Protein AF-0000000082836438 (afdb_homodimer)

Foldseek 3Di:
DPPPPPDPDLPPPPPVPDPLLVVVVVVVCVVLVQSAWDAQPVQQWIWGDDLCVQWIWIWRNDDVSDTHTDDIGGHHHPQRHWDADNVQQKIKTKDFDKDWDADPVRDDIDMDTDPPRIDIDIDRDDPPDD/DPPPPPDPDLPPPPPVPDPLLVVVVVVVCVVLVQSAWDAQPVQQWIWGDRLCVQWIWIWRNDDVSDTHTDDIGGHHRPQRYWDADNVQQKIKTKDFDKDWAQDPVRDDIDMDTDPPRIDIDIDRDDDPDD

Nearest PDB structures (foldseek):
  3u4y-assembly2_B  TM=7.047E-01  e=3.720E-02  Desulfofarcimen acetoxidans DSM 771
  3sre-assembly1_A  TM=6.839E-01  e=7.048E-02  synthetic co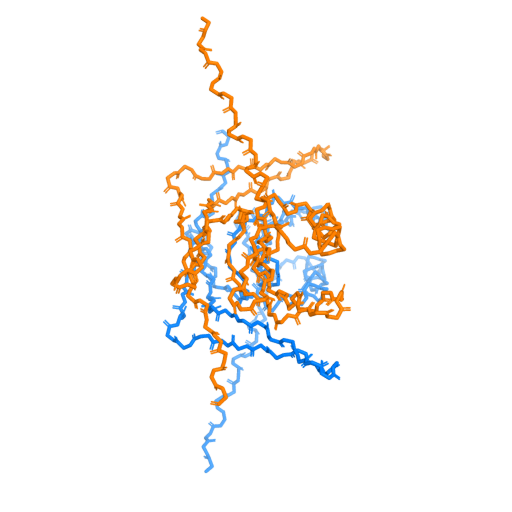nstruct
  4q1u-assembly1_A  TM=6.040E-01  e=7.470E-02  hybrid
  6g82-assembly1_A  TM=5.830E-01  e=7.048E-02  Homo sapiens
  4hho-assembly1_A  TM=5.952E-01  e=8.892E-02  synthetic construct

Solvent-accessible surface area (backbone atoms only — not comparable to full-atom values): 14653 Å² total; per-residue (Å²): 132,77,82,76,76,72,73,80,68,78,77,74,68,79,65,80,52,58,71,62,51,50,51,49,47,48,46,51,26,62,72,62,68,30,83,26,62,44,77,32,77,91,77,32,32,36,36,37,31,32,11,85,60,14,27,35,35,33,22,37,52,46,89,80,76,55,76,38,65,39,33,40,30,55,54,36,37,57,18,34,42,52,52,72,42,69,92,75,29,33,39,38,26,46,30,46,45,39,36,35,37,39,51,88,83,71,52,78,67,45,76,44,71,48,83,94,40,72,45,71,49,75,45,79,58,71,78,82,73,130,133,78,81,76,75,72,74,80,68,78,77,73,68,80,64,80,54,58,72,62,51,48,50,49,48,49,46,52,26,62,72,60,68,31,82,24,65,46,76,33,78,91,77,32,33,35,36,39,30,32,10,85,59,14,28,36,34,33,24,38,52,44,89,79,76,53,77,38,65,40,34,40,29,56,51,37,38,56,18,33,42,54,51,71,40,72,93,76,30,35,38,38,27,48,29,46,46,39,36,36,37,38,51,89,84,71,52,75,67,45,78,44,71,48,82,92,41,72,44,70,50,73,43,79,59,70,77,82,73,128

Sequence (260 aa):
MQPSIPAPAPAAFPLRAAPRLRAALSAACAAAALIAQAYDARRGWLLGPSGTDARLSIHDAGRTGQLRRLASIGTRPWAHNMAYDADRGIAYLPSMDDTEVYPADSGESQRHFTADSFTVTALRLREARPMQPSIPAPAPAAFPLRAAPRLRAALSAACAAAALIAQAYDARRGWLLGPSGTDARLSIHDAGRTGQLRRLASIGTRPWAHNMAYDADRGIAYLPSMDDTEVYPADSGESQRHFTADSFTVTALRLREARP

pLDDT: mean 75.42, std 23.3, range [22.5, 97.46]

Structure (mmCIF, N/CA/C/O backbone):
data_AF-0000000082836438-model_v1
#
loop_
_entity.id
_entity.type
_entity.pdbx_description
1 polymer 'Uncharacterized protein'
#
loop_
_atom_site.group_PDB
_atom_site.id
_atom_site.type_symbol
_atom_site.label_atom_id
_atom_site.label_alt_id
_atom_site.label_comp_id
_atom_site.label_asym_id
_atom_site.label_entity_id
_atom_site.label_seq_id
_atom_site.pdbx_PDB_ins_code
_atom_site.Cartn_x
_atom_site.Cartn_y
_atom_site.Cartn_z
_atom_site.occupancy
_atom_site.B_iso_or_equiv
_atom_site.auth_seq_id
_atom_site.auth_comp_id
_atom_site.auth_asym_id
_atom_site.auth_atom_id
_atom_site.pdbx_PDB_model_num
ATOM 1 N N . MET A 1 1 ? -26.729 -16.891 25.272 1 22.5 1 MET A N 1
ATOM 2 C CA . MET A 1 1 ? -25.509 -17.618 24.932 1 22.5 1 MET A CA 1
ATOM 3 C C . MET A 1 1 ? -25.343 -17.724 23.42 1 22.5 1 MET A C 1
ATOM 5 O O . MET A 1 1 ? -26.087 -18.449 22.758 1 22.5 1 MET A O 1
ATOM 9 N N . GLN A 1 2 ? -25.089 -16.659 22.749 1 30.92 2 GLN A N 1
ATOM 10 C CA . GLN A 1 2 ? -25.094 -16.607 21.291 1 30.92 2 GLN A CA 1
ATOM 11 C C . GLN A 1 2 ? -24.038 -17.538 20.703 1 30.92 2 GLN A C 1
ATOM 13 O O . GLN A 1 2 ? -22.906 -17.586 21.189 1 30.92 2 GLN A O 1
ATOM 18 N N . PRO A 1 3 ? -24.355 -18.569 19.878 1 30.76 3 PRO A N 1
ATOM 19 C CA . PRO A 1 3 ? -23.401 -19.586 19.43 1 30.76 3 PRO A CA 1
ATOM 20 C C . PRO A 1 3 ? -22.208 -18.989 18.686 1 30.76 3 PRO A C 1
ATOM 22 O O . PRO A 1 3 ? -22.354 -17.988 17.98 1 30.76 3 PRO A O 1
ATOM 25 N N . SER A 1 4 ? -21.035 -18.966 19.25 1 30.4 4 SER A N 1
ATOM 26 C CA . SER A 1 4 ? -19.763 -18.526 18.687 1 30.4 4 SER A CA 1
ATOM 27 C C . SER A 1 4 ? -19.496 -19.189 17.34 1 30.4 4 SER A C 1
ATOM 29 O O . SER A 1 4 ? -19.523 -20.416 17.23 1 30.4 4 SER A O 1
ATOM 31 N N . ILE A 1 5 ? -19.992 -18.654 16.244 1 32.6 5 ILE A N 1
ATOM 32 C CA . ILE A 1 5 ? -19.733 -19.253 14.94 1 32.6 5 ILE A CA 1
ATOM 33 C C . ILE A 1 5 ? -18.247 -19.581 14.809 1 32.6 5 ILE A C 1
ATOM 35 O O . ILE A 1 5 ? -17.397 -18.696 14.93 1 32.6 5 ILE A O 1
ATOM 39 N N . PRO A 1 6 ? -17.788 -20.799 14.892 1 28.87 6 PRO A N 1
ATOM 40 C CA . PRO A 1 6 ? -16.374 -21.176 14.829 1 28.87 6 PRO A CA 1
ATOM 41 C C . PRO A 1 6 ? -15.677 -20.644 13.579 1 28.87 6 PRO A C 1
ATOM 43 O O . PRO A 1 6 ? -16.318 -20.458 12.542 1 28.87 6 PRO A O 1
ATOM 46 N N . ALA A 1 7 ? -14.606 -19.893 13.622 1 33.98 7 ALA A N 1
ATOM 47 C CA . ALA A 1 7 ? -13.786 -19.401 12.518 1 33.98 7 ALA A CA 1
ATOM 48 C C . ALA A 1 7 ? -13.48 -20.516 11.522 1 33.98 7 ALA A C 1
ATOM 50 O O . ALA A 1 7 ? -13.145 -21.635 11.918 1 33.98 7 ALA A O 1
ATOM 51 N N . PRO A 1 8 ? -14.071 -20.512 10.323 1 30.2 8 PRO A N 1
ATOM 52 C CA . PRO A 1 8 ? -13.772 -21.667 9.474 1 30.2 8 PRO A CA 1
ATOM 53 C C . PRO A 1 8 ? -12.289 -22.033 9.477 1 30.2 8 PRO A C 1
ATOM 55 O O . PRO A 1 8 ? -11.435 -21.161 9.651 1 30.2 8 PRO A O 1
ATOM 58 N N . ALA A 1 9 ? -11.873 -23.204 9.858 1 30.73 9 ALA A N 1
ATOM 59 C CA . ALA A 1 9 ? -10.563 -23.851 9.851 1 30.73 9 ALA A CA 1
ATOM 60 C C . ALA A 1 9 ? -9.829 -23.587 8.54 1 30.73 9 ALA A C 1
ATOM 62 O O . ALA A 1 9 ? -10.456 -23.444 7.487 1 30.73 9 ALA A O 1
ATOM 63 N N . PRO A 1 10 ? -8.727 -22.923 8.542 1 32.49 10 PRO A N 1
ATOM 64 C CA . PRO A 1 10 ? -7.955 -22.819 7.301 1 32.49 10 PRO A CA 1
ATOM 65 C C . PRO A 1 10 ? -8.005 -24.097 6.467 1 32.49 10 PRO A C 1
ATOM 67 O O . PRO A 1 10 ? -7.919 -25.2 7.013 1 32.49 10 PRO A O 1
ATOM 70 N N . ALA A 1 11 ? -8.897 -24.261 5.578 1 31.97 11 ALA A N 1
ATOM 71 C CA . ALA A 1 11 ? -8.932 -25.484 4.781 1 31.97 11 ALA A CA 1
ATOM 72 C C . ALA A 1 11 ? -7.521 -25.971 4.461 1 31.97 11 ALA A C 1
ATOM 74 O O . ALA A 1 11 ? -6.671 -25.189 4.03 1 31.97 11 ALA A O 1
ATOM 75 N N . ALA A 1 12 ? -6.992 -26.899 5.171 1 33.15 12 ALA A N 1
ATOM 76 C CA . ALA A 1 12 ? -5.857 -27.772 4.883 1 33.15 12 ALA A CA 1
ATOM 77 C C . ALA A 1 12 ? -5.861 -28.213 3.423 1 33.15 12 ALA A C 1
ATOM 79 O O . ALA A 1 12 ? -6.739 -28.968 2.998 1 33.15 12 ALA A O 1
ATOM 80 N N . PHE A 1 13 ? -5.797 -27.329 2.471 1 32.69 13 PHE A N 1
ATOM 81 C CA . PHE A 1 13 ? -5.738 -27.965 1.161 1 32.69 13 PHE A CA 1
ATOM 82 C C . PHE A 1 13 ? -4.742 -29.119 1.164 1 32.69 13 PHE A C 1
ATOM 84 O O . PHE A 1 13 ? -3.673 -29.022 1.769 1 32.69 13 PHE A O 1
ATOM 91 N N . PRO A 1 14 ? -5.168 -30.251 0.998 1 34.57 14 PRO A N 1
ATOM 92 C CA . PRO A 1 14 ? -4.284 -31.384 0.717 1 34.57 14 PRO A CA 1
ATOM 93 C C . PRO A 1 14 ? -3.307 -31.102 -0.423 1 34.57 14 PRO A C 1
ATOM 95 O O . PRO A 1 14 ? -3.718 -31.001 -1.582 1 34.57 14 PRO A O 1
ATOM 98 N N . LEU A 1 15 ? -2.482 -30.016 -0.417 1 36.82 15 LEU A N 1
ATOM 99 C CA . LEU A 1 15 ? -1.424 -29.9 -1.415 1 36.82 15 LEU A CA 1
ATOM 100 C C . LEU A 1 15 ? -0.79 -31.258 -1.696 1 36.82 15 LEU A C 1
ATOM 102 O O . LEU A 1 15 ? -0.122 -31.827 -0.83 1 36.82 15 LEU A O 1
ATOM 106 N N . ARG A 1 16 ? -1.366 -31.989 -2.345 1 39.16 16 ARG A N 1
ATOM 107 C CA . ARG A 1 16 ? -0.717 -33.184 -2.876 1 39.16 16 ARG A CA 1
ATOM 108 C C . ARG A 1 16 ? 0.702 -32.876 -3.341 1 39.16 16 ARG A C 1
ATOM 110 O O . ARG A 1 16 ? 1.261 -33.598 -4.169 1 39.16 16 ARG A O 1
ATOM 117 N N . ALA A 1 17 ? 1.181 -31.569 -3.321 1 40.98 17 ALA A N 1
ATOM 118 C CA . ALA A 1 17 ? 2.593 -31.396 -3.651 1 40.98 17 ALA A CA 1
ATOM 119 C C . ALA A 1 17 ? 3.477 -32.244 -2.74 1 40.98 17 ALA A C 1
ATOM 121 O O . ALA A 1 17 ? 3.053 -32.65 -1.656 1 40.98 17 ALA A O 1
ATOM 122 N N . ALA A 1 18 ? 4.646 -32.6 -3.343 1 49.33 18 ALA A N 1
ATOM 123 C CA . ALA A 1 18 ? 5.684 -33.322 -2.612 1 49.33 18 ALA A CA 1
ATOM 124 C C . ALA A 1 18 ? 5.924 -32.697 -1.24 1 49.33 18 ALA A C 1
ATOM 126 O O . ALA A 1 18 ? 5.702 -31.499 -1.049 1 49.33 18 ALA A O 1
ATOM 127 N N . PRO A 1 19 ? 5.958 -33.533 -0.355 1 51.33 19 PRO A N 1
ATOM 128 C CA . PRO A 1 19 ? 6.209 -33.141 1.034 1 51.33 19 PRO A CA 1
ATOM 129 C C . PRO A 1 19 ? 7.118 -31.919 1.147 1 51.33 19 PRO A C 1
ATOM 131 O O . PRO A 1 19 ? 6.911 -31.07 2.018 1 51.33 19 PRO A O 1
ATOM 134 N N . ARG A 1 20 ? 7.937 -31.782 0.267 1 52.79 20 ARG A N 1
ATOM 135 C CA . ARG A 1 20 ? 8.9 -30.687 0.319 1 52.79 20 ARG A CA 1
ATOM 136 C C . ARG A 1 20 ? 8.237 -29.359 -0.033 1 52.79 20 ARG A C 1
ATOM 138 O O . ARG A 1 20 ? 8.553 -28.325 0.559 1 52.79 20 ARG A O 1
ATOM 145 N N . LEU A 1 21 ? 7.431 -29.367 -0.983 1 52.15 21 LEU A N 1
ATOM 146 C CA . LEU A 1 21 ? 6.738 -28.138 -1.354 1 52.15 21 LEU A CA 1
ATOM 147 C C . LEU A 1 21 ? 5.837 -27.658 -0.221 1 52.15 21 LEU A C 1
ATOM 149 O O . LEU A 1 21 ? 5.779 -26.46 0.066 1 52.15 21 LEU A O 1
ATOM 153 N N . ARG A 1 22 ? 5.225 -28.596 0.372 1 52.62 22 ARG A N 1
ATOM 154 C CA . ARG A 1 22 ? 4.375 -28.244 1.504 1 52.62 22 ARG A CA 1
ATOM 155 C C . ARG A 1 22 ? 5.186 -27.585 2.615 1 52.62 22 ARG A C 1
ATOM 157 O O . ARG A 1 22 ? 4.746 -26.601 3.213 1 52.62 22 ARG A O 1
ATOM 164 N N . ALA A 1 23 ? 6.3 -28.211 2.857 1 52.29 23 ALA A N 1
ATOM 165 C CA . ALA A 1 23 ? 7.15 -27.647 3.902 1 52.29 23 ALA A CA 1
ATOM 166 C C . ALA A 1 23 ? 7.611 -26.24 3.533 1 52.29 23 ALA A C 1
ATOM 168 O O . ALA A 1 23 ? 7.632 -25.345 4.382 1 52.29 23 ALA A O 1
ATOM 169 N N . ALA A 1 24 ? 7.923 -26.123 2.34 1 51.31 24 ALA A N 1
ATOM 170 C CA . ALA A 1 24 ? 8.382 -24.81 1.893 1 51.31 24 ALA A CA 1
ATOM 171 C C . ALA A 1 24 ? 7.254 -23.784 1.954 1 51.31 24 ALA A C 1
ATOM 173 O O . ALA A 1 24 ? 7.466 -22.643 2.371 1 51.31 24 ALA A O 1
ATOM 174 N N . LEU A 1 25 ? 6.174 -24.234 1.599 1 55 25 LEU A N 1
ATOM 175 C CA . LEU A 1 25 ? 5.014 -23.352 1.65 1 55 25 LEU A CA 1
ATOM 176 C C . LEU A 1 25 ? 4.663 -22.997 3.091 1 55 25 LEU A C 1
ATOM 178 O O . LEU A 1 25 ? 4.354 -21.842 3.393 1 55 25 LEU A O 1
ATOM 182 N N . SER A 1 26 ? 4.756 -24.04 3.855 1 52.31 26 SER A N 1
ATOM 183 C CA . SER A 1 26 ? 4.471 -23.801 5.266 1 52.31 26 SER A CA 1
ATOM 184 C C . SER A 1 26 ? 5.433 -22.777 5.858 1 52.31 26 SER A C 1
ATOM 186 O O . SER A 1 26 ? 5.02 -21.889 6.607 1 52.31 26 SER A O 1
ATOM 188 N N . ALA A 1 27 ? 6.626 -22.946 5.435 1 50.46 27 ALA A N 1
ATOM 189 C CA . ALA A 1 27 ? 7.626 -22.025 5.969 1 50.46 27 ALA A CA 1
ATOM 190 C C . ALA A 1 27 ? 7.402 -20.609 5.446 1 50.46 27 ALA A C 1
ATOM 192 O O . ALA A 1 27 ? 7.522 -19.637 6.196 1 50.46 27 ALA A O 1
ATOM 193 N N . ALA A 1 28 ? 7.182 -20.605 4.233 1 50.6 28 ALA A N 1
ATOM 194 C CA . ALA A 1 28 ? 6.932 -19.287 3.655 1 50.6 28 ALA A CA 1
ATOM 195 C C . ALA A 1 28 ? 5.727 -18.619 4.311 1 50.6 28 ALA A C 1
ATOM 197 O O . ALA A 1 28 ? 5.744 -17.415 4.575 1 50.6 28 ALA A O 1
ATOM 198 N N . CYS A 1 29 ? 4.786 -19.462 4.549 1 50.26 29 CYS A N 1
ATOM 199 C CA . CYS A 1 29 ? 3.585 -18.96 5.207 1 50.26 29 CYS A CA 1
ATOM 200 C C . CYS A 1 29 ? 3.895 -18.485 6.621 1 50.26 29 CYS A C 1
ATOM 202 O O . CYS A 1 29 ? 3.404 -17.441 7.052 1 50.26 29 CYS A O 1
ATOM 204 N N . ALA A 1 30 ? 4.588 -19.408 7.241 1 47.34 30 ALA A N 1
ATOM 205 C CA . ALA A 1 30 ? 4.927 -19.063 8.619 1 47.34 30 ALA A CA 1
ATOM 206 C C . ALA A 1 30 ? 5.702 -17.75 8.682 1 47.34 30 ALA A C 1
ATOM 208 O O . ALA A 1 30 ? 5.453 -16.917 9.556 1 47.34 30 ALA A O 1
ATOM 209 N N . ALA A 1 31 ? 6.55 -17.655 7.84 1 45.38 31 ALA A N 1
ATOM 210 C CA . ALA A 1 31 ? 7.416 -16.48 7.899 1 45.38 31 ALA A CA 1
ATOM 211 C C . ALA A 1 31 ? 6.648 -15.214 7.53 1 45.38 31 ALA A C 1
ATOM 213 O O . ALA A 1 31 ? 6.887 -14.147 8.1 1 45.38 31 ALA A O 1
ATOM 214 N N . ALA A 1 32 ? 5.838 -15.405 6.414 1 45.37 32 ALA A N 1
ATOM 215 C CA . ALA A 1 32 ? 5.213 -14.185 5.91 1 45.37 32 ALA A CA 1
ATOM 216 C C . ALA A 1 32 ? 3.905 -13.896 6.642 1 45.37 32 ALA A C 1
ATOM 218 O O . ALA A 1 32 ? 3.222 -12.914 6.341 1 45.37 32 ALA A O 1
ATOM 219 N N . ALA A 1 33 ? 3.696 -14.679 7.814 1 43.94 33 ALA A N 1
ATOM 220 C CA . ALA A 1 33 ? 2.392 -14.481 8.444 1 43.94 33 ALA A CA 1
ATOM 221 C C . ALA A 1 33 ? 1.276 -14.475 7.403 1 43.94 33 ALA A C 1
ATOM 223 O O . ALA A 1 33 ? 0.355 -13.659 7.477 1 43.94 33 ALA A O 1
ATOM 224 N N . LEU A 1 34 ? 1.547 -15.109 6.266 1 51.01 34 LEU A N 1
ATOM 225 C CA . LEU A 1 34 ? 0.601 -15.148 5.156 1 51.01 34 LEU A CA 1
ATOM 226 C C . LEU A 1 34 ? -0.583 -16.052 5.483 1 51.01 34 LEU A C 1
ATOM 228 O O . LEU A 1 34 ? -0.414 -17.258 5.676 1 51.01 34 LEU A O 1
ATOM 232 N N . ILE A 1 35 ? -1.594 -15.621 6.092 1 53.08 35 ILE A N 1
ATOM 233 C CA . ILE A 1 35 ? -2.825 -16.314 6.457 1 53.08 35 ILE A CA 1
ATOM 234 C C . ILE A 1 35 ? -3.538 -16.799 5.196 1 53.08 35 ILE A C 1
ATOM 236 O O . ILE A 1 35 ? -4.295 -17.771 5.239 1 53.08 35 ILE A O 1
ATOM 240 N N . ALA A 1 36 ? -3.212 -16.273 3.959 1 63.32 36 ALA A N 1
ATOM 241 C CA . ALA A 1 36 ? -4.107 -16.539 2.836 1 63.32 36 ALA A CA 1
ATOM 242 C C . ALA A 1 36 ? -3.326 -17.008 1.611 1 63.32 36 ALA A C 1
ATOM 244 O O . ALA A 1 36 ? -3.607 -16.584 0.488 1 63.32 36 ALA A O 1
ATOM 245 N N . GLN A 1 37 ? -2.39 -17.923 1.761 1 78.62 37 GLN A N 1
ATOM 246 C CA . GLN A 1 37 ? -1.657 -18.338 0.57 1 78.62 37 GLN A CA 1
ATOM 247 C C . GLN A 1 37 ? -2.486 -19.295 -0.282 1 78.62 37 GLN A C 1
ATOM 249 O O . GLN A 1 37 ? -3.358 -19.997 0.234 1 78.62 37 GLN A O 1
ATOM 254 N N . ALA A 1 38 ? -2.313 -19.129 -1.678 1 84.76 38 ALA A N 1
ATOM 255 C CA . ALA A 1 38 ? -2.953 -20.033 -2.63 1 84.76 38 ALA A CA 1
ATOM 256 C C . ALA A 1 38 ? -1.92 -20.691 -3.541 1 84.76 38 ALA A C 1
ATOM 258 O O . ALA A 1 38 ? -0.928 -20.064 -3.919 1 84.76 38 ALA A O 1
ATOM 259 N N . TYR A 1 39 ? -2.137 -22.031 -3.823 1 82.76 39 TYR A N 1
ATOM 260 C CA . TYR A 1 39 ? -1.333 -22.723 -4.824 1 82.76 39 TYR A CA 1
ATOM 261 C C . TYR A 1 39 ? -2.143 -22.988 -6.087 1 82.76 39 TYR A C 1
ATOM 263 O O . TYR A 1 39 ? -3.239 -23.549 -6.022 1 82.76 39 TYR A O 1
ATOM 271 N N . ASP A 1 40 ? -1.609 -22.509 -7.159 1 84.34 40 ASP A N 1
ATOM 272 C CA . ASP A 1 40 ? -2.162 -22.789 -8.481 1 84.34 40 ASP A CA 1
ATOM 273 C C . ASP A 1 40 ? -1.395 -23.917 -9.168 1 84.34 40 ASP A C 1
ATOM 275 O O . ASP A 1 40 ? -0.353 -23.681 -9.782 1 84.34 40 ASP A O 1
ATOM 279 N N . ALA A 1 41 ? -1.874 -25.07 -9.178 1 82.44 41 ALA A N 1
ATOM 280 C CA . ALA A 1 41 ? -1.182 -26.251 -9.686 1 82.44 41 ALA A CA 1
ATOM 281 C C . ALA A 1 41 ? -1.028 -26.188 -11.203 1 82.44 41 ALA A C 1
ATOM 283 O O . ALA A 1 41 ? -0.071 -26.731 -11.759 1 82.44 41 ALA A O 1
ATOM 284 N N . ARG A 1 42 ? -1.985 -25.575 -11.897 1 83.1 42 ARG A N 1
ATOM 285 C CA . ARG A 1 42 ? -1.944 -25.488 -13.353 1 83.1 42 ARG A CA 1
ATOM 286 C C . ARG A 1 42 ? -0.753 -24.657 -13.818 1 83.1 42 ARG A C 1
ATOM 288 O O . ARG A 1 42 ? -0.104 -24.995 -14.811 1 83.1 42 ARG A O 1
ATOM 295 N N . ARG A 1 43 ? -0.481 -23.698 -13.032 1 85.47 43 ARG A N 1
ATOM 296 C CA . ARG A 1 43 ? 0.569 -22.773 -13.447 1 85.47 43 ARG A CA 1
ATOM 297 C C . ARG A 1 43 ? 1.842 -22.99 -12.637 1 85.47 43 ARG A C 1
ATOM 299 O O . ARG A 1 43 ? 2.893 -22.434 -12.961 1 85.47 43 ARG A O 1
ATOM 306 N N . GLY A 1 44 ? 1.71 -23.803 -11.538 1 83.2 44 GLY A N 1
ATOM 307 C CA . GLY A 1 44 ? 2.844 -23.989 -10.646 1 83.2 44 GLY A CA 1
ATOM 308 C C . GLY A 1 44 ? 3.165 -22.756 -9.823 1 83.2 44 GLY A C 1
ATOM 309 O O . GLY A 1 44 ? 4.334 -22.461 -9.567 1 83.2 44 GLY A O 1
ATOM 310 N N . TRP A 1 45 ? 2.169 -21.947 -9.563 1 87.4 45 TRP A N 1
ATOM 311 C CA . TRP A 1 45 ? 2.384 -20.701 -8.834 1 87.4 45 TRP A CA 1
ATOM 312 C C . TRP A 1 45 ? 1.971 -20.847 -7.373 1 87.4 45 TRP A C 1
ATOM 314 O O . TRP A 1 45 ? 0.968 -21.495 -7.067 1 87.4 45 TRP A O 1
ATOM 324 N N . LEU A 1 46 ? 2.773 -20.21 -6.524 1 86.9 46 LEU A N 1
ATOM 325 C CA . LEU A 1 46 ? 2.37 -19.894 -5.158 1 86.9 46 LEU A CA 1
ATOM 326 C C . LEU A 1 46 ? 2.07 -18.406 -5.01 1 86.9 46 LEU A C 1
ATOM 328 O O . LEU A 1 46 ? 2.912 -17.564 -5.33 1 86.9 46 LEU A O 1
ATOM 332 N N . LEU A 1 47 ? 0.848 -18.134 -4.603 1 90.61 47 LEU A N 1
ATOM 333 C CA . LEU A 1 47 ? 0.429 -16.749 -4.424 1 90.61 47 LEU A CA 1
ATOM 334 C C . LEU A 1 47 ? 0.326 -16.4 -2.943 1 90.61 47 LEU A C 1
ATOM 336 O O . LEU A 1 47 ? -0.191 -17.189 -2.149 1 90.61 47 LEU A O 1
ATOM 340 N N . GLY A 1 48 ? 0.864 -15.251 -2.559 1 90.74 48 GLY A N 1
ATOM 341 C CA . GLY A 1 48 ? 0.809 -14.78 -1.185 1 90.74 48 GLY A CA 1
ATOM 342 C C . GLY A 1 48 ? 0.504 -13.298 -1.074 1 90.74 48 GLY A C 1
ATOM 343 O O . GLY A 1 48 ? 1.33 -12.459 -1.441 1 90.74 48 GLY A O 1
ATOM 344 N N . PRO A 1 49 ? -0.673 -12.983 -0.552 1 92.05 49 PRO A N 1
ATOM 345 C CA . PRO A 1 49 ? -0.956 -11.568 -0.3 1 92.05 49 PRO A CA 1
ATOM 346 C C . PRO A 1 49 ? -0.26 -11.042 0.954 1 92.05 49 PRO A C 1
ATOM 348 O O . PRO A 1 49 ? -0.123 -11.771 1.939 1 92.05 49 PRO A O 1
ATOM 351 N N . SER A 1 50 ? 0.244 -9.832 0.882 1 90.72 50 SER A N 1
ATOM 352 C CA . SER A 1 50 ? 0.748 -9.084 2.029 1 90.72 50 SER A CA 1
ATOM 353 C C . SER A 1 50 ? 0.003 -7.764 2.198 1 90.72 50 SER A C 1
ATOM 355 O O . SER A 1 50 ? 0.287 -6.79 1.497 1 90.72 50 SER A O 1
ATOM 357 N N . GLY A 1 51 ? -0.898 -7.763 3.185 1 90.78 51 GLY A N 1
ATOM 358 C CA . GLY A 1 51 ? -1.61 -6.532 3.492 1 90.78 51 GLY A CA 1
ATOM 359 C C . GLY A 1 51 ? -0.709 -5.445 4.046 1 90.78 51 GLY A C 1
ATOM 360 O O . GLY A 1 51 ? -0.958 -4.256 3.832 1 90.78 51 GLY A O 1
ATOM 361 N N . THR A 1 52 ? 0.4 -5.854 4.727 1 90.07 52 THR A N 1
ATOM 362 C CA . THR A 1 52 ? 1.318 -4.884 5.313 1 90.07 52 THR A CA 1
ATOM 363 C C . THR A 1 52 ? 2.11 -4.163 4.225 1 90.07 52 THR A C 1
ATOM 365 O O . THR A 1 52 ? 2.404 -2.972 4.349 1 90.07 52 THR A O 1
ATOM 368 N N . ASP A 1 53 ? 2.324 -4.852 3.117 1 89.83 53 ASP A N 1
ATOM 369 C CA . ASP A 1 53 ? 3.104 -4.266 2.031 1 89.83 53 ASP A CA 1
ATOM 370 C C . ASP A 1 53 ? 2.198 -3.803 0.892 1 89.83 53 ASP A C 1
ATOM 372 O O . ASP A 1 53 ? 2.668 -3.209 -0.08 1 89.83 53 ASP A O 1
ATOM 376 N N . ALA A 1 54 ? 0.969 -4.116 1 1 96.26 54 ALA A N 1
ATOM 377 C CA . ALA A 1 54 ? 0.003 -3.807 -0.051 1 96.26 54 ALA A CA 1
ATOM 378 C C . ALA A 1 54 ? 0.406 -4.454 -1.373 1 96.26 54 ALA A C 1
ATOM 380 O O . ALA A 1 54 ? 0.384 -3.804 -2.422 1 96.26 54 ALA A O 1
ATOM 381 N N . ARG A 1 55 ? 0.773 -5.803 -1.295 1 95.92 55 ARG A N 1
ATOM 382 C CA . ARG A 1 55 ? 1.242 -6.512 -2.481 1 95.92 55 ARG A CA 1
ATOM 383 C C . ARG A 1 55 ? 0.694 -7.934 -2.522 1 95.92 55 ARG A C 1
ATOM 385 O O . ARG A 1 55 ? 0.4 -8.522 -1.48 1 95.92 55 ARG A O 1
ATOM 392 N N . LEU A 1 56 ? 0.591 -8.411 -3.692 1 94.82 56 LEU A N 1
ATOM 393 C CA . LEU A 1 56 ? 0.472 -9.841 -3.957 1 94.82 56 LEU A CA 1
ATOM 394 C C . LEU A 1 56 ? 1.743 -10.382 -4.602 1 94.82 56 LEU A C 1
ATOM 396 O O . LEU A 1 56 ? 2.158 -9.907 -5.662 1 94.82 56 LEU A O 1
ATOM 400 N N . SER A 1 57 ? 2.321 -11.322 -3.95 1 93.25 57 SER A N 1
ATOM 401 C CA . SER A 1 57 ? 3.512 -11.947 -4.517 1 93.25 57 SER A CA 1
ATOM 402 C C . SER A 1 57 ? 3.171 -13.264 -5.206 1 93.25 57 SER A C 1
ATOM 404 O O . SER A 1 57 ? 2.337 -14.029 -4.716 1 93.25 57 SER A O 1
ATOM 406 N N . ILE A 1 58 ? 3.805 -13.462 -6.271 1 92.32 58 ILE A N 1
ATOM 407 C CA . ILE A 1 58 ? 3.696 -14.716 -7.009 1 92.32 58 ILE A CA 1
ATOM 408 C C . ILE A 1 58 ? 5.066 -15.384 -7.095 1 92.32 58 ILE A C 1
ATOM 410 O O . ILE A 1 58 ? 6.055 -14.743 -7.459 1 92.32 58 ILE A O 1
ATOM 414 N N . HIS A 1 59 ? 5.099 -16.628 -6.716 1 89.7 59 HIS A N 1
ATOM 415 C CA . HIS A 1 59 ? 6.329 -17.408 -6.792 1 89.7 59 HIS A CA 1
ATOM 416 C C . HIS A 1 59 ? 6.154 -18.627 -7.691 1 89.7 59 HIS A C 1
ATOM 418 O O . HIS A 1 59 ? 5.073 -19.218 -7.739 1 89.7 59 HIS A O 1
ATOM 424 N N . ASP A 1 60 ? 7.162 -18.873 -8.476 1 86.38 60 ASP A N 1
ATOM 425 C CA . ASP A 1 60 ? 7.254 -20.161 -9.155 1 86.38 60 ASP A CA 1
ATOM 426 C C . ASP A 1 60 ? 7.579 -21.28 -8.168 1 86.38 60 ASP A C 1
ATOM 428 O O . ASP A 1 60 ? 8.624 -21.255 -7.515 1 86.38 60 ASP A O 1
ATOM 432 N N . ALA A 1 61 ? 6.658 -22.062 -7.986 1 74.65 61 ALA A N 1
ATOM 433 C CA . ALA A 1 61 ? 6.877 -23.165 -7.053 1 74.65 61 ALA A CA 1
ATOM 434 C C . ALA A 1 61 ? 7.352 -24.416 -7.786 1 74.65 61 ALA A C 1
ATOM 436 O O . ALA A 1 61 ? 7.289 -25.522 -7.244 1 74.65 61 ALA A O 1
ATOM 437 N N . GLY A 1 62 ? 7.893 -24.129 -8.998 1 65.28 62 GLY A N 1
ATOM 438 C CA . GLY A 1 62 ? 8.328 -25.292 -9.755 1 65.28 62 GLY A CA 1
ATOM 439 C C . GLY A 1 62 ? 9.124 -26.281 -8.925 1 65.28 62 GLY A C 1
ATOM 440 O O . GLY A 1 62 ? 9.21 -26.146 -7.703 1 65.28 62 GLY A O 1
ATOM 441 N N . ARG A 1 63 ? 9.564 -27.33 -9.696 1 55.21 63 ARG A N 1
ATOM 442 C CA . ARG A 1 63 ? 9.996 -28.645 -9.234 1 55.21 63 ARG A CA 1
ATOM 443 C C . ARG A 1 63 ? 11.34 -28.56 -8.52 1 55.21 63 ARG A C 1
ATOM 445 O O . ARG A 1 63 ? 11.759 -29.513 -7.857 1 55.21 63 ARG A O 1
ATOM 452 N N . THR A 1 64 ? 11.904 -27.405 -8.713 1 53.43 64 THR A N 1
ATOM 453 C CA . THR A 1 64 ? 13.276 -27.516 -8.229 1 53.43 64 THR A CA 1
ATOM 454 C C . THR A 1 64 ? 13.327 -27.378 -6.71 1 53.43 64 THR A C 1
ATOM 456 O O . THR A 1 64 ? 14.391 -27.519 -6.105 1 53.43 64 THR A O 1
ATOM 459 N N . GLY A 1 65 ? 12.132 -27.345 -6.039 1 56.33 65 GLY A N 1
ATOM 460 C CA . GLY A 1 65 ? 12.147 -27.204 -4.592 1 56.33 65 GLY A CA 1
ATOM 461 C C . GLY A 1 65 ? 12.411 -25.783 -4.133 1 56.33 65 GLY A C 1
ATOM 462 O O . GLY A 1 65 ? 12.351 -25.489 -2.938 1 56.33 65 GLY A O 1
ATOM 463 N N . GLN A 1 66 ? 12.995 -24.947 -5.004 1 66.74 66 GLN A N 1
ATOM 464 C CA . GLN A 1 66 ? 13.259 -23.581 -4.565 1 66.74 66 GLN A CA 1
ATOM 465 C C . GLN A 1 66 ? 12.183 -22.623 -5.068 1 66.74 66 GLN A C 1
ATOM 467 O O . GLN A 1 66 ? 11.761 -22.707 -6.224 1 66.74 66 GLN A O 1
ATOM 472 N N . LEU A 1 67 ? 11.574 -21.912 -4.179 1 76.3 67 LEU A N 1
ATOM 473 C CA . LEU A 1 67 ? 10.618 -20.874 -4.547 1 76.3 67 LEU A CA 1
ATOM 474 C C . LEU A 1 67 ? 11.329 -19.674 -5.164 1 76.3 67 LEU A C 1
ATOM 476 O O . LEU A 1 67 ? 12.321 -19.187 -4.617 1 76.3 67 LEU A O 1
ATOM 480 N N . ARG A 1 68 ? 10.943 -19.44 -6.371 1 83.08 68 ARG A N 1
ATOM 481 C CA . ARG A 1 68 ? 11.465 -18.244 -7.024 1 83.08 68 ARG A CA 1
ATOM 482 C C . ARG A 1 68 ? 10.372 -17.194 -7.198 1 83.08 68 ARG A C 1
ATOM 484 O O . ARG A 1 68 ? 9.296 -17.491 -7.721 1 83.08 68 ARG A O 1
ATOM 491 N N . ARG A 1 69 ? 10.673 -15.969 -6.883 1 88.26 69 ARG A N 1
ATOM 492 C CA . ARG A 1 69 ? 9.698 -14.896 -7.053 1 88.26 69 ARG A CA 1
ATOM 493 C C . ARG A 1 69 ? 9.525 -14.542 -8.526 1 88.26 69 ARG A C 1
ATOM 495 O O . ARG A 1 69 ? 10.509 -14.381 -9.251 1 88.26 69 ARG A O 1
ATOM 502 N N . LEU A 1 70 ? 8.306 -14.533 -8.908 1 91.87 70 LEU A N 1
ATOM 503 C CA . LEU A 1 70 ? 7.995 -14.193 -10.292 1 91.87 70 LEU A CA 1
ATOM 504 C C . LEU A 1 70 ? 7.527 -12.747 -10.405 1 91.87 70 LEU A C 1
ATOM 506 O O . LEU A 1 70 ? 7.922 -12.032 -11.329 1 91.87 70 LEU A O 1
ATOM 510 N N . ALA A 1 71 ? 6.676 -12.387 -9.463 1 94.63 71 ALA A N 1
ATOM 511 C CA . ALA A 1 71 ? 6.062 -11.068 -9.588 1 94.63 71 ALA A CA 1
ATOM 512 C C . ALA A 1 71 ? 5.579 -10.557 -8.234 1 94.63 71 ALA A C 1
ATOM 514 O O . ALA A 1 71 ? 5.358 -11.343 -7.31 1 94.63 71 ALA A O 1
ATOM 515 N N . SER A 1 72 ? 5.528 -9.281 -8.066 1 95.06 72 SER A N 1
ATOM 516 C CA . SER A 1 72 ? 4.878 -8.549 -6.983 1 95.06 72 SER A CA 1
ATOM 517 C C . SER A 1 72 ? 3.918 -7.496 -7.526 1 95.06 72 SER A C 1
ATOM 519 O O . SER A 1 72 ? 4.326 -6.602 -8.271 1 95.06 72 SER A O 1
ATOM 521 N N . ILE A 1 73 ? 2.661 -7.613 -7.155 1 97.1 73 ILE A N 1
ATOM 522 C CA . ILE A 1 73 ? 1.597 -6.807 -7.743 1 97.1 73 ILE A CA 1
ATOM 523 C C . ILE A 1 73 ? 1.002 -5.885 -6.681 1 97.1 73 ILE A C 1
ATOM 525 O O . ILE A 1 73 ? 0.691 -6.325 -5.571 1 97.1 73 ILE A O 1
ATOM 529 N N . GLY A 1 74 ? 0.894 -4.637 -7.053 1 97.42 74 GLY A N 1
ATOM 530 C CA . GLY A 1 74 ? 0.271 -3.708 -6.123 1 97.42 74 GLY A CA 1
ATOM 531 C C . GLY A 1 74 ? -1.176 -4.049 -5.818 1 97.42 74 GLY A C 1
ATOM 532 O O . GLY A 1 74 ? -1.933 -4.424 -6.716 1 97.42 74 GLY A O 1
ATOM 533 N N . THR A 1 75 ? -1.539 -3.935 -4.528 1 97.1 75 THR A N 1
ATOM 534 C CA . THR A 1 75 ? -2.907 -4.123 -4.059 1 97.1 75 THR A CA 1
ATOM 535 C C . THR A 1 75 ? -3.334 -2.968 -3.158 1 97.1 75 THR A C 1
ATOM 537 O O . THR A 1 75 ? -3.39 -1.818 -3.6 1 97.1 75 THR A O 1
ATOM 540 N N . ARG A 1 76 ? -3.811 -3.288 -1.89 1 96.69 76 ARG A N 1
ATOM 541 C CA . ARG A 1 76 ? -4.2 -2.283 -0.905 1 96.69 76 ARG A CA 1
ATOM 542 C C . ARG A 1 76 ? -3.653 -2.629 0.475 1 96.69 76 ARG A C 1
ATOM 544 O O . ARG A 1 76 ? -3.505 -3.805 0.814 1 96.69 76 ARG A O 1
ATOM 551 N N . PRO A 1 77 ? -3.351 -1.57 1.233 1 96.2 77 PRO A N 1
ATOM 552 C CA . PRO A 1 77 ? -3.051 -1.882 2.632 1 96.2 77 PRO A CA 1
ATOM 553 C C . PRO A 1 77 ? -4.131 -2.736 3.291 1 96.2 77 PRO A C 1
ATOM 555 O O . PRO A 1 77 ? -5.322 -2.54 3.034 1 96.2 77 PRO A O 1
ATOM 558 N N . TRP A 1 78 ? -3.662 -3.72 4.004 1 93.22 78 TRP A N 1
ATOM 559 C CA . TRP A 1 78 ? -4.457 -4.605 4.849 1 93.22 78 TRP A CA 1
ATOM 560 C C . TRP A 1 78 ? -5.202 -5.636 4.007 1 93.22 78 TRP A C 1
ATOM 562 O O . TRP A 1 78 ? -6.051 -6.369 4.521 1 93.22 78 TRP A O 1
ATOM 572 N N . ALA A 1 79 ? -4.893 -5.66 2.743 1 94.51 79 ALA A N 1
ATOM 573 C CA . ALA A 1 79 ? -5.372 -6.784 1.943 1 94.51 79 ALA A CA 1
ATOM 574 C C . ALA A 1 79 ? -4.584 -8.053 2.253 1 94.51 79 ALA A C 1
ATOM 576 O O . ALA A 1 79 ? -3.802 -8.524 1.423 1 94.51 79 ALA A O 1
ATOM 577 N N . HIS A 1 80 ? -4.888 -8.71 3.374 1 90.75 80 HIS A N 1
ATOM 578 C CA . HIS A 1 80 ? -4.155 -9.871 3.866 1 90.75 80 HIS A CA 1
ATOM 579 C C . HIS A 1 80 ? -4.707 -11.163 3.274 1 90.75 80 HIS A C 1
ATOM 581 O O . HIS A 1 80 ? -3.988 -12.159 3.166 1 90.75 80 HIS A O 1
ATOM 587 N N . ASN A 1 81 ? -5.926 -11.136 2.98 1 88.18 81 ASN A N 1
ATOM 588 C CA . ASN A 1 81 ? -6.605 -12.36 2.568 1 88.18 81 ASN A CA 1
ATOM 589 C C . ASN A 1 81 ? -6.9 -12.362 1.071 1 88.18 81 ASN A C 1
ATOM 591 O O . ASN A 1 81 ? -6.827 -11.319 0.419 1 88.18 81 ASN A O 1
ATOM 595 N N . MET A 1 82 ? -7.18 -13.555 0.622 1 90.3 82 MET A N 1
ATOM 596 C CA . MET A 1 82 ? -7.407 -13.719 -0.811 1 90.3 82 MET A CA 1
ATOM 597 C C . MET A 1 82 ? -8.262 -14.95 -1.09 1 90.3 82 MET A C 1
ATOM 599 O O . MET A 1 82 ? -8.065 -16 -0.475 1 90.3 82 MET A O 1
ATOM 603 N N . ALA A 1 83 ? -9.265 -14.79 -1.871 1 90.62 83 ALA A N 1
ATOM 604 C CA . ALA A 1 83 ? -9.875 -15.907 -2.589 1 90.62 83 ALA A CA 1
ATOM 605 C C . ALA A 1 83 ? -9.327 -16.01 -4.009 1 90.62 83 ALA A C 1
ATOM 607 O O . ALA A 1 83 ? -9.266 -15.013 -4.732 1 90.62 83 ALA A O 1
ATOM 608 N N . TYR A 1 84 ? -8.864 -17.15 -4.351 1 89.12 84 TYR A N 1
ATOM 609 C CA . TYR A 1 84 ? -8.253 -17.333 -5.663 1 89.12 84 TYR A CA 1
ATOM 610 C C . TYR A 1 84 ? -9.046 -18.33 -6.5 1 89.12 84 TYR A C 1
ATOM 612 O O . TYR A 1 84 ? -9.314 -19.449 -6.055 1 89.12 84 TYR A O 1
ATOM 620 N N . ASP A 1 85 ? -9.47 -17.83 -7.605 1 90.54 85 ASP A N 1
ATOM 621 C CA . ASP A 1 85 ? -10.101 -18.682 -8.609 1 90.54 85 ASP A CA 1
ATOM 622 C C . ASP A 1 85 ? -9.081 -19.17 -9.635 1 90.54 85 ASP A C 1
ATOM 624 O O . ASP A 1 85 ? -8.802 -18.479 -10.617 1 90.54 85 ASP A O 1
ATOM 628 N N . ALA A 1 86 ? -8.549 -20.372 -9.482 1 86.85 86 ALA A N 1
ATOM 629 C CA . ALA A 1 86 ? -7.465 -20.896 -10.308 1 86.85 86 ALA A CA 1
ATOM 630 C C . ALA A 1 86 ? -7.935 -21.142 -11.739 1 86.85 86 ALA A C 1
ATOM 632 O O . ALA A 1 86 ? -7.147 -21.047 -12.683 1 86.85 86 ALA A O 1
ATOM 633 N N . ASP A 1 87 ? -9.22 -21.472 -11.92 1 85.5 87 ASP A N 1
ATOM 634 C CA . ASP A 1 87 ? -9.746 -21.751 -13.253 1 85.5 87 ASP A CA 1
ATOM 635 C C . ASP A 1 87 ? -9.703 -20.503 -14.132 1 85.5 87 ASP A C 1
ATOM 637 O O . ASP A 1 87 ? -9.419 -20.59 -15.329 1 85.5 87 ASP A O 1
ATOM 641 N N . ARG A 1 88 ? -9.986 -19.395 -13.499 1 91.31 88 ARG A N 1
ATOM 642 C CA . ARG A 1 88 ? -10.049 -18.148 -14.255 1 91.31 88 ARG A CA 1
ATOM 643 C C . ARG A 1 88 ? -8.787 -17.318 -14.048 1 91.31 88 ARG A C 1
ATOM 645 O O . ARG A 1 88 ? -8.555 -16.342 -14.765 1 91.31 88 ARG A O 1
ATOM 652 N N . GLY A 1 89 ? -7.898 -17.681 -13.09 1 91.82 89 GLY A N 1
ATOM 653 C CA . GLY A 1 89 ? -6.713 -16.905 -12.763 1 91.82 89 GLY A CA 1
ATOM 654 C C . GLY A 1 89 ? -7.034 -15.554 -12.153 1 91.82 89 GLY A C 1
ATOM 655 O O . GLY A 1 89 ? -6.442 -14.54 -12.529 1 91.82 89 GLY A O 1
ATOM 656 N N . ILE A 1 90 ? -8.114 -15.525 -11.272 1 94.9 90 ILE A N 1
ATOM 657 C CA . ILE A 1 90 ? -8.502 -14.259 -10.658 1 94.9 90 ILE A CA 1
ATOM 658 C C . ILE A 1 90 ? -8.285 -14.33 -9.148 1 94.9 90 ILE A C 1
ATOM 660 O O . ILE A 1 90 ? -8.737 -15.273 -8.494 1 94.9 90 ILE A O 1
ATOM 664 N N . ALA A 1 91 ? -7.514 -13.414 -8.613 1 95.14 91 ALA A N 1
ATOM 665 C CA . ALA A 1 91 ? -7.366 -13.225 -7.172 1 95.14 91 ALA A CA 1
ATOM 666 C C . ALA A 1 91 ? -8.282 -12.114 -6.667 1 95.14 91 ALA A C 1
ATOM 668 O O . ALA A 1 91 ? -8.284 -11.007 -7.211 1 95.14 91 ALA A O 1
ATOM 669 N N . TYR A 1 92 ? -9.1 -12.421 -5.686 1 95.85 92 TYR A N 1
ATOM 670 C CA . TYR A 1 92 ? -9.956 -11.449 -5.014 1 95.85 92 TYR A CA 1
ATOM 671 C C . TYR A 1 92 ? -9.421 -11.119 -3.626 1 95.85 92 TYR A C 1
ATOM 673 O O . TYR A 1 92 ? -9.337 -11.994 -2.761 1 95.85 92 TYR A O 1
ATOM 681 N N . LEU A 1 93 ? -9.072 -9.898 -3.404 1 95.44 93 LEU A N 1
ATOM 682 C CA . LEU A 1 93 ? -8.467 -9.479 -2.145 1 95.44 93 LEU A CA 1
ATOM 683 C C . LEU A 1 93 ? -9.346 -8.456 -1.433 1 95.44 93 LEU A C 1
ATOM 685 O O . LEU A 1 93 ? -9.5 -7.327 -1.906 1 95.44 93 LEU A O 1
ATOM 689 N N . PRO A 1 94 ? -9.925 -8.815 -0.28 1 95.44 94 PRO A N 1
ATOM 690 C CA . PRO A 1 94 ? -10.693 -7.83 0.486 1 95.44 94 PRO A CA 1
ATOM 691 C C . PRO A 1 94 ? -9.805 -6.9 1.308 1 95.44 94 PRO A C 1
ATOM 693 O O . PRO A 1 94 ? -8.748 -7.315 1.79 1 95.44 94 PRO A O 1
ATOM 696 N N . SER A 1 95 ? -10.25 -5.691 1.418 1 96.07 95 SER A N 1
ATOM 697 C CA . SER A 1 95 ? -9.566 -4.708 2.253 1 96.07 95 SER A CA 1
ATOM 698 C C . SER A 1 95 ? -10.529 -3.63 2.739 1 96.07 95 SER A C 1
ATOM 700 O O . SER A 1 95 ? -11.672 -3.56 2.282 1 96.07 95 SER A O 1
ATOM 702 N N . MET A 1 96 ? -10.06 -2.896 3.71 1 96.85 96 MET A N 1
ATOM 703 C CA . MET A 1 96 ? -10.711 -1.693 4.219 1 96.85 96 MET A CA 1
ATOM 704 C C . MET A 1 96 ? -9.713 -0.548 4.353 1 96.85 96 MET A C 1
ATOM 706 O O . MET A 1 96 ? -8.514 -0.781 4.523 1 96.85 96 MET A O 1
ATOM 710 N N . ASP A 1 97 ? -10.301 0.658 4.205 1 97.07 97 ASP A N 1
ATOM 711 C CA . ASP A 1 97 ? -9.443 1.801 4.501 1 97.07 97 ASP A CA 1
ATOM 712 C C . ASP A 1 97 ? -9.042 1.819 5.975 1 97.07 97 ASP A C 1
ATOM 714 O O . ASP A 1 97 ? -9.86 1.528 6.85 1 97.07 97 ASP A O 1
ATOM 718 N N . ASP A 1 98 ? -7.758 2.153 6.166 1 96.76 98 ASP A N 1
ATOM 719 C CA . ASP A 1 98 ? -7.288 2.121 7.547 1 96.76 98 ASP A CA 1
ATOM 720 C C . ASP A 1 98 ? -6.49 3.378 7.885 1 96.76 98 ASP A C 1
ATOM 722 O O . ASP A 1 98 ? -5.901 4.003 7 1 96.76 98 ASP A O 1
ATOM 726 N N . THR A 1 99 ? -6.47 3.746 9.141 1 96.77 99 THR A N 1
ATOM 727 C CA . THR A 1 99 ? -5.633 4.787 9.727 1 96.77 99 THR A CA 1
ATOM 728 C C . THR A 1 99 ? -4.997 4.302 11.026 1 96.77 99 THR A C 1
ATOM 730 O O . THR A 1 99 ? -5.683 3.757 11.894 1 96.77 99 THR A O 1
ATOM 733 N N . GLU A 1 100 ? -3.731 4.403 11.065 1 96.36 100 GLU A N 1
ATOM 734 C CA . GLU A 1 100 ? -3.03 4.198 12.33 1 96.36 100 GLU A CA 1
ATOM 735 C C . GLU A 1 100 ? -2.757 5.525 13.031 1 96.36 100 GLU A C 1
ATOM 737 O O . GLU A 1 100 ? -2.193 6.445 12.434 1 96.36 100 GLU A O 1
ATOM 742 N N . VAL A 1 101 ? -3.151 5.613 14.258 1 95.59 101 VAL A N 1
ATOM 743 C CA . VAL A 1 101 ? -2.963 6.834 15.035 1 95.59 101 VAL A CA 1
ATOM 744 C C . VAL A 1 101 ? -1.924 6.595 16.129 1 95.59 101 VAL A C 1
ATOM 746 O O . VAL A 1 101 ? -1.922 5.544 16.773 1 95.59 101 VAL A O 1
ATOM 749 N N . TYR A 1 102 ? -1.077 7.586 16.264 1 93.21 102 TYR A N 1
ATOM 750 C CA . TYR A 1 102 ? 0.008 7.492 17.234 1 93.21 102 TYR A CA 1
ATOM 751 C C . TYR A 1 102 ? -0.221 8.445 18.402 1 93.21 102 TYR A C 1
ATOM 753 O O . TYR A 1 102 ? -0.309 9.66 18.211 1 93.21 102 TYR A O 1
ATOM 761 N N . PRO A 1 103 ? -0.277 7.896 19.576 1 90.59 103 PRO A N 1
ATOM 762 C CA . PRO A 1 103 ? -0.517 8.756 20.738 1 90.59 103 PRO A CA 1
ATOM 763 C C . PRO A 1 103 ? 0.701 9.598 21.11 1 90.59 103 PRO A C 1
ATOM 765 O O . PRO A 1 103 ? 1.831 9.245 20.762 1 90.59 103 PRO A O 1
ATOM 768 N N . ALA A 1 104 ? 0.436 10.648 21.803 1 82.59 104 ALA A N 1
ATOM 769 C CA . ALA A 1 104 ? 1.496 11.553 22.24 1 82.59 104 ALA A CA 1
ATOM 770 C C . ALA A 1 104 ? 2.35 10.912 23.33 1 82.59 104 ALA A C 1
ATOM 772 O O . ALA A 1 104 ? 3.547 11.193 23.435 1 82.59 104 ALA A O 1
ATOM 773 N N . ASP A 1 105 ? 1.831 10.108 24.224 1 82.6 105 ASP A N 1
ATOM 774 C CA . ASP A 1 105 ? 2.495 9.569 25.407 1 82.6 105 ASP A CA 1
ATOM 775 C C . ASP A 1 105 ? 3.255 8.287 25.074 1 82.6 105 ASP A C 1
ATOM 777 O O . ASP A 1 105 ? 3.684 7.563 25.975 1 82.6 105 ASP A O 1
ATOM 781 N N . SER A 1 106 ? 3.672 8.136 24.029 1 75.86 106 SER A N 1
ATOM 782 C CA . SER A 1 106 ? 4.477 7.006 23.578 1 75.86 106 SER A CA 1
ATOM 783 C C . SER A 1 106 ? 3.705 5.696 23.694 1 75.86 106 SER A C 1
ATOM 785 O O . SER A 1 106 ? 4.301 4.617 23.711 1 75.86 106 SER A O 1
ATOM 787 N N . GLY A 1 107 ? 2.467 5.773 23.989 1 85.52 107 GLY A N 1
ATOM 788 C CA . GLY A 1 107 ? 1.68 4.55 23.991 1 85.52 107 GLY A CA 1
ATOM 789 C C . GLY A 1 107 ? 1.688 3.833 22.654 1 85.52 107 GLY A C 1
ATOM 790 O O . GLY A 1 107 ? 2.331 4.286 21.705 1 85.52 107 GLY A O 1
ATOM 791 N N . GLU A 1 108 ? 1.081 2.688 22.626 1 92.41 108 GLU A N 1
ATOM 792 C CA . GLU A 1 108 ? 0.994 1.893 21.405 1 92.41 108 GLU A CA 1
ATOM 793 C C . GLU A 1 108 ? 0.084 2.559 20.377 1 92.41 108 GLU A C 1
ATOM 795 O O . GLU A 1 108 ? -0.949 3.13 20.732 1 92.41 108 GLU A O 1
ATOM 800 N N . SER A 1 109 ? 0.463 2.508 19.126 1 93.98 109 SER A N 1
ATOM 801 C CA . SER A 1 109 ? -0.388 3.013 18.053 1 93.98 109 SER A CA 1
ATOM 802 C C . SER A 1 109 ? -1.679 2.207 17.947 1 93.98 109 SER A C 1
ATOM 804 O O . SER A 1 109 ? -1.717 1.034 18.322 1 93.98 109 SER A O 1
ATOM 806 N N . GLN A 1 110 ? -2.765 2.944 17.559 1 95.59 110 GLN A N 1
ATOM 807 C CA . GLN A 1 110 ? -4.065 2.315 17.348 1 95.59 110 GLN A CA 1
ATOM 808 C C . GLN A 1 110 ? -4.471 2.369 15.878 1 95.59 110 GLN A C 1
ATOM 810 O O . GLN A 1 110 ? -4.403 3.426 15.248 1 95.59 110 GLN A O 1
ATOM 815 N N . ARG A 1 111 ? -4.964 1.304 15.403 1 95.74 111 ARG A N 1
ATOM 816 C CA . ARG A 1 111 ? -5.45 1.246 14.028 1 95.74 111 ARG A CA 1
ATOM 817 C C . ARG A 1 111 ? -6.973 1.311 13.984 1 95.74 111 ARG A C 1
ATOM 819 O O . ARG A 1 111 ? -7.653 0.595 14.723 1 95.74 111 ARG A O 1
ATOM 826 N N . HIS A 1 112 ? -7.432 2.151 13.137 1 96.32 112 HIS A N 1
ATOM 827 C CA . HIS A 1 112 ? -8.864 2.305 12.907 1 96.32 112 HIS A CA 1
ATOM 828 C C . HIS A 1 112 ? -9.229 1.974 11.463 1 96.32 112 HIS A C 1
ATOM 830 O O . HIS A 1 112 ? -8.545 2.405 10.531 1 96.32 112 HIS A O 1
ATOM 836 N N . PHE A 1 113 ? -10.298 1.208 11.332 1 96.37 113 PHE A N 1
ATOM 837 C CA . PHE A 1 113 ? -10.833 0.932 10.003 1 96.37 113 PHE A CA 1
ATOM 838 C C . PHE A 1 113 ? -12.056 1.796 9.722 1 96.37 113 PHE A C 1
ATOM 840 O O . PHE A 1 113 ? -12.885 2.017 10.608 1 96.37 113 PHE A O 1
ATOM 847 N N . THR A 1 114 ? -12.129 2.336 8.51 1 95.94 114 THR A N 1
ATOM 848 C CA . THR A 1 114 ? -13.227 3.215 8.123 1 95.94 114 THR A CA 1
ATOM 849 C C . THR A 1 114 ? -14.477 2.405 7.792 1 95.94 114 THR A C 1
ATOM 851 O O . THR A 1 114 ? -14.442 1.523 6.932 1 95.94 114 THR A O 1
ATOM 854 N N . ALA A 1 115 ? -15.525 2.756 8.436 1 95.53 115 ALA A N 1
ATOM 855 C CA . ALA A 1 115 ? -16.798 2.096 8.159 1 95.53 115 ALA A CA 1
ATOM 856 C C . ALA A 1 115 ? -17.206 2.281 6.701 1 95.53 115 ALA A C 1
ATOM 858 O O . ALA A 1 115 ? -16.938 3.325 6.102 1 95.53 115 ALA A O 1
ATOM 859 N N . ASP A 1 116 ? -17.788 1.27 6.062 1 95.2 116 ASP A N 1
ATOM 860 C CA . ASP A 1 116 ? -18.384 1.268 4.729 1 95.2 116 ASP A CA 1
ATOM 861 C C . ASP A 1 116 ? -17.315 1.421 3.65 1 95.2 116 ASP A C 1
ATOM 863 O O . ASP A 1 116 ? -17.601 1.892 2.547 1 95.2 116 ASP A O 1
ATOM 867 N N . SER A 1 117 ? -16.08 1.124 4.011 1 96.16 117 SER A N 1
ATOM 868 C CA . SER A 1 117 ? -15.004 1.266 3.036 1 96.16 117 SER A CA 1
ATOM 869 C C . SER A 1 117 ? -14.567 -0.091 2.494 1 96.16 117 SER A C 1
ATOM 871 O O . SER A 1 117 ? -13.592 -0.181 1.745 1 96.16 117 SER A O 1
ATOM 873 N N . PHE A 1 118 ? -15.291 -1.096 2.899 1 95.24 118 PHE A N 1
ATOM 874 C CA . PHE A 1 118 ? -14.941 -2.435 2.44 1 95.24 118 PHE A CA 1
ATOM 875 C C . PHE A 1 118 ? -14.901 -2.493 0.918 1 95.24 118 PHE A C 1
ATOM 877 O O . PHE A 1 118 ? -15.813 -2.002 0.249 1 95.24 118 PHE A O 1
ATOM 884 N N . THR A 1 119 ? -13.77 -3.009 0.33 1 96.33 119 THR A N 1
ATOM 885 C CA . THR A 1 119 ? -13.597 -3.17 -1.109 1 96.33 119 THR A CA 1
ATOM 886 C C . THR A 1 119 ? -12.94 -4.509 -1.429 1 96.33 119 THR A C 1
ATOM 888 O O . THR A 1 119 ? -12.257 -5.09 -0.582 1 96.33 119 THR A O 1
ATOM 891 N N . VAL A 1 120 ? -13.175 -4.989 -2.653 1 96.45 120 VAL A N 1
ATOM 892 C CA . VAL A 1 120 ? -12.49 -6.171 -3.167 1 96.45 120 VAL A CA 1
ATOM 893 C C . VAL A 1 120 ? -11.683 -5.801 -4.409 1 96.45 120 VAL A C 1
ATOM 895 O O . VAL A 1 120 ? -12.24 -5.313 -5.396 1 96.45 120 VAL A O 1
ATOM 898 N N . THR A 1 121 ? -10.39 -5.927 -4.306 1 96.72 121 THR A N 1
ATOM 899 C CA . THR A 1 121 ? -9.526 -5.812 -5.475 1 96.72 121 THR A CA 1
ATOM 900 C C . THR A 1 121 ? -9.484 -7.127 -6.249 1 96.72 121 THR A C 1
ATOM 902 O O . THR A 1 121 ? -9.189 -8.179 -5.679 1 96.72 121 THR A O 1
ATOM 905 N N . ALA A 1 122 ? -9.806 -7.059 -7.5 1 97.11 122 ALA A N 1
ATOM 906 C CA . ALA A 1 122 ? -9.713 -8.234 -8.364 1 97.11 122 ALA A CA 1
ATOM 907 C C . ALA A 1 122 ? -8.528 -8.12 -9.319 1 97.11 122 ALA A C 1
ATOM 909 O O . ALA A 1 122 ? -8.411 -7.141 -10.059 1 97.11 122 ALA A O 1
ATOM 910 N N . LEU A 1 123 ? -7.62 -9.076 -9.225 1 97.11 123 LEU A N 1
ATOM 911 C CA . LEU A 1 123 ? -6.465 -9.149 -10.113 1 97.11 123 LEU A CA 1
ATOM 912 C C . LEU A 1 123 ? -6.591 -10.328 -11.073 1 97.11 123 LEU A C 1
ATOM 914 O O . LEU A 1 123 ? -6.699 -11.477 -10.64 1 97.11 123 LEU A O 1
ATOM 918 N N . ARG A 1 124 ? -6.689 -10.081 -12.367 1 95.33 124 ARG A N 1
ATOM 919 C CA . ARG A 1 124 ? -6.635 -11.137 -13.373 1 95.33 124 ARG A CA 1
ATOM 920 C C . ARG A 1 124 ? -5.194 -11.46 -13.752 1 95.33 124 ARG A C 1
ATOM 922 O O . ARG A 1 124 ? -4.498 -10.627 -14.336 1 95.33 124 ARG A O 1
ATOM 929 N N . LEU A 1 125 ? -4.752 -12.562 -13.351 1 93.02 125 LEU A N 1
ATOM 930 C CA . LEU A 1 125 ? -3.371 -12.994 -13.534 1 93.02 125 LEU A CA 1
ATOM 931 C C . LEU A 1 125 ? -3.23 -13.849 -14.789 1 93.02 125 LEU A C 1
ATOM 933 O O . LEU A 1 125 ? -4.016 -14.774 -15.007 1 93.02 125 LEU A O 1
ATOM 937 N N . ARG A 1 126 ? -2.445 -13.383 -15.698 1 81.39 126 ARG A N 1
ATOM 938 C CA . ARG A 1 126 ? -2.215 -14.148 -16.919 1 81.39 126 ARG A CA 1
ATOM 939 C C . ARG A 1 126 ? -0.724 -14.357 -17.162 1 81.39 126 ARG A C 1
ATOM 941 O O . ARG A 1 126 ? 0.098 -13.534 -16.754 1 81.39 126 ARG A O 1
ATOM 948 N N . GLU A 1 127 ? -0.44 -15.556 -17.595 1 72.38 127 GLU A N 1
ATOM 949 C CA . GLU A 1 127 ? 0.935 -15.795 -18.021 1 72.38 127 GLU A CA 1
ATOM 950 C C . GLU A 1 127 ? 1.279 -14.975 -19.261 1 72.38 127 GLU A C 1
ATOM 952 O O . GLU A 1 127 ? 0.41 -14.701 -20.091 1 72.38 127 GLU A O 1
ATOM 957 N N . ALA A 1 128 ? 2.528 -14.279 -19.048 1 57.82 128 ALA A N 1
ATOM 958 C CA . ALA A 1 128 ? 2.981 -13.598 -20.258 1 57.82 128 ALA A CA 1
ATOM 959 C C . ALA A 1 128 ? 3.059 -14.565 -21.435 1 57.82 128 ALA A C 1
ATOM 961 O O . ALA A 1 128 ? 3.44 -15.726 -21.269 1 57.82 128 ALA A O 1
ATOM 962 N N . ARG A 1 129 ? 2.09 -14.607 -22.266 1 47.69 129 ARG A N 1
ATOM 963 C CA . ARG A 1 129 ? 2.158 -15.454 -23.453 1 47.69 129 ARG A CA 1
ATOM 964 C C . ARG A 1 129 ? 3.42 -15.165 -24.259 1 47.69 129 ARG A C 1
ATOM 966 O O . ARG A 1 129 ? 3.724 -14.007 -24.552 1 47.69 129 ARG A O 1
ATOM 973 N N . PRO A 1 130 ? 4.377 -16.177 -24.29 1 41.67 130 PRO A N 1
ATOM 974 C CA . PRO A 1 130 ? 5.49 -15.975 -25.221 1 41.67 130 PRO A CA 1
ATOM 975 C C . PRO A 1 130 ? 5.033 -15.454 -26.582 1 41.67 130 PRO A C 1
ATOM 977 O O . PRO A 1 130 ? 3.889 -15.682 -26.982 1 41.67 130 PRO A O 1
ATOM 980 N N . MET B 1 1 ? 13.306 18.141 -33.238 1 22.54 1 MET B N 1
ATOM 981 C CA . MET B 1 1 ? 13.86 18.477 -31.93 1 22.54 1 MET B CA 1
ATOM 982 C C . MET B 1 1 ? 12.756 18.88 -30.958 1 22.54 1 MET B C 1
ATOM 984 O O . MET B 1 1 ? 12.164 19.951 -31.094 1 22.54 1 MET B O 1
ATOM 988 N N . GLN B 1 2 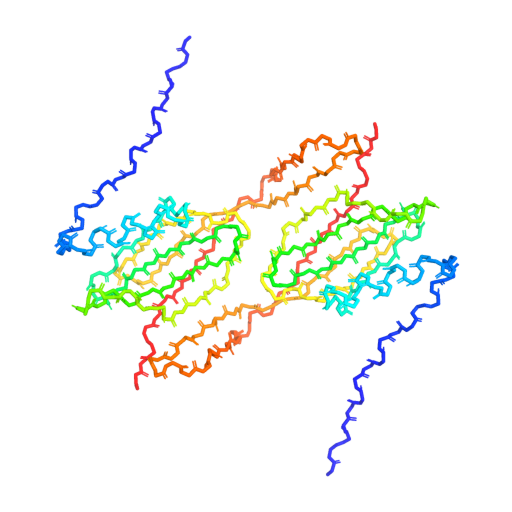? 11.933 17.987 -30.539 1 31.05 2 GLN B N 1
ATOM 989 C CA . GLN B 1 2 ? 10.743 18.298 -29.755 1 31.05 2 GLN B CA 1
ATOM 990 C C . GLN B 1 2 ? 11.115 18.929 -28.416 1 31.05 2 GLN B C 1
ATOM 992 O O . GLN B 1 2 ? 12.063 18.491 -27.76 1 31.05 2 GLN B O 1
ATOM 997 N N . PRO B 1 3 ? 10.688 20.164 -28.058 1 31.99 3 PRO B N 1
ATOM 998 C CA . PRO B 1 3 ? 11.123 20.891 -26.863 1 31.99 3 PRO B CA 1
ATOM 999 C C . PRO B 1 3 ? 10.844 20.125 -25.572 1 31.99 3 PRO B C 1
ATOM 1001 O O . PRO B 1 3 ? 9.839 19.416 -25.475 1 31.99 3 PRO B O 1
ATOM 1004 N N . SER B 1 4 ? 11.831 19.597 -24.9 1 30.67 4 SER B N 1
ATOM 1005 C CA . SER B 1 4 ? 11.791 18.918 -23.61 1 30.67 4 SER B CA 1
ATOM 1006 C C . SER B 1 4 ? 11.071 19.761 -22.563 1 30.67 4 SER B C 1
ATOM 1008 O O . SER B 1 4 ? 11.435 20.916 -22.331 1 30.67 4 SER B O 1
ATOM 1010 N N . ILE B 1 5 ? 9.794 19.693 -22.456 1 32.14 5 ILE B N 1
ATOM 1011 C CA . ILE B 1 5 ? 9.099 20.461 -21.429 1 32.14 5 ILE B CA 1
ATOM 1012 C C . ILE B 1 5 ? 9.785 20.257 -20.08 1 32.14 5 ILE B C 1
ATOM 1014 O O . ILE B 1 5 ? 9.94 19.123 -19.62 1 32.14 5 ILE B O 1
ATOM 1018 N N . PRO B 1 6 ? 10.527 21.159 -19.551 1 29.61 6 PRO B N 1
ATOM 1019 C CA . PRO B 1 6 ? 11.265 20.989 -18.297 1 29.61 6 PRO B CA 1
ATOM 1020 C C . PRO B 1 6 ? 10.374 20.529 -17.146 1 29.61 6 PRO B C 1
ATOM 1022 O O . PRO B 1 6 ? 9.175 20.82 -17.133 1 29.61 6 PRO B O 1
ATOM 1025 N N . ALA B 1 7 ? 10.618 19.49 -16.455 1 35.6 7 ALA B N 1
ATOM 1026 C CA . ALA B 1 7 ? 9.898 19.007 -15.28 1 35.6 7 ALA B CA 1
ATOM 1027 C C . ALA B 1 7 ? 9.629 20.143 -14.297 1 35.6 7 ALA B C 1
ATOM 1029 O O . ALA B 1 7 ? 10.506 20.97 -14.037 1 35.6 7 ALA B O 1
ATOM 1030 N N . PRO B 1 8 ? 8.395 20.584 -14.066 1 28.72 8 PRO B N 1
ATOM 1031 C CA . PRO B 1 8 ? 8.216 21.726 -13.167 1 28.72 8 PRO B CA 1
ATOM 1032 C C . PRO B 1 8 ? 9.033 21.601 -11.883 1 28.72 8 PRO B C 1
ATOM 1034 O O . PRO B 1 8 ? 9.291 20.488 -11.418 1 28.72 8 PRO B O 1
ATOM 1037 N N . ALA B 1 9 ? 9.937 22.468 -11.533 1 30.74 9 ALA B N 1
ATOM 1038 C CA . ALA B 1 9 ? 10.762 22.625 -10.338 1 30.74 9 ALA B CA 1
ATOM 1039 C C . ALA B 1 9 ? 9.945 22.379 -9.072 1 30.74 9 ALA B C 1
ATOM 1041 O O . ALA B 1 9 ? 8.744 22.66 -9.037 1 30.74 9 ALA B O 1
ATOM 1042 N N . PRO B 1 10 ? 10.242 21.395 -8.311 1 33.05 10 PRO B N 1
ATOM 1043 C CA . PRO B 1 10 ? 9.559 21.275 -7.02 1 33.05 10 PRO B CA 1
ATOM 1044 C C . PRO B 1 10 ? 9.305 22.629 -6.36 1 33.05 10 PRO B C 1
ATOM 1046 O O . PRO B 1 10 ? 10.174 23.504 -6.385 1 33.05 10 PRO B O 1
ATOM 1049 N N . ALA B 1 11 ? 8.235 23.246 -6.555 1 31.99 11 ALA B N 1
ATOM 1050 C CA . ALA B 1 11 ? 7.986 24.531 -5.907 1 31.99 11 ALA B CA 1
ATOM 1051 C C . ALA B 1 11 ? 8.542 24.546 -4.486 1 31.99 11 ALA B C 1
ATOM 1053 O O . ALA B 1 11 ? 8.293 23.624 -3.706 1 31.99 11 ALA B O 1
ATOM 1054 N N . ALA B 1 12 ? 9.706 25.091 -4.293 1 33.4 12 ALA B N 1
ATOM 1055 C CA . ALA B 1 12 ? 10.314 25.538 -3.042 1 33.4 12 ALA B CA 1
ATOM 1056 C C . ALA B 1 12 ? 9.291 26.244 -2.157 1 33.4 12 ALA B C 1
ATOM 1058 O O . ALA B 1 12 ? 8.806 27.325 -2.498 1 33.4 12 ALA B O 1
ATOM 1059 N N . PHE B 1 13 ? 8.226 25.601 -1.747 1 32.99 13 PHE B N 1
ATOM 1060 C CA . PHE B 1 13 ? 7.416 26.42 -0.854 1 32.99 13 PHE B CA 1
ATOM 1061 C C . PHE B 1 13 ? 8.293 27.147 0.158 1 32.99 13 PHE B C 1
ATOM 1063 O O . PHE B 1 13 ? 9.253 26.575 0.68 1 32.99 13 PHE B O 1
ATOM 1070 N N . PRO B 1 14 ? 8.366 28.371 0.065 1 34.32 14 PRO B N 1
ATOM 1071 C CA . PRO B 1 14 ? 8.97 29.176 1.13 1 34.32 14 PRO B CA 1
ATOM 1072 C C . PRO B 1 14 ? 8.436 28.818 2.515 1 34.32 14 PRO B C 1
ATOM 1074 O O . PRO B 1 14 ? 7.269 29.08 2.817 1 34.32 14 PRO B O 1
ATOM 1077 N N . LEU B 1 15 ? 8.487 27.542 2.981 1 37 15 LEU B N 1
ATOM 1078 C CA . LEU B 1 15 ? 8.163 27.292 4.381 1 37 15 LEU B CA 1
ATOM 1079 C C . LEU B 1 15 ? 8.709 28.402 5.272 1 37 15 LEU B C 1
ATOM 1081 O O . LEU B 1 15 ? 9.925 28.552 5.41 1 37 15 LEU B O 1
ATOM 1085 N N . ARG B 1 16 ? 8.165 29.401 5.288 1 39.6 16 ARG B N 1
ATOM 1086 C CA . ARG B 1 16 ? 8.465 30.402 6.307 1 39.6 16 ARG B CA 1
ATOM 1087 C C . ARG B 1 16 ? 8.688 29.749 7.667 1 39.6 16 ARG B C 1
ATOM 1089 O O . ARG B 1 16 ? 8.574 30.407 8.704 1 39.6 16 ARG B O 1
ATOM 1096 N N . ALA B 1 17 ? 8.494 28.396 7.826 1 42.6 17 ALA B N 1
ATOM 1097 C CA . ALA B 1 17 ? 8.845 27.848 9.133 1 42.6 17 ALA B CA 1
ATOM 1098 C C . ALA B 1 17 ? 10.292 28.171 9.493 1 42.6 17 ALA B C 1
ATOM 1100 O O . ALA B 1 17 ? 11.105 28.469 8.614 1 42.6 17 ALA B O 1
ATOM 1101 N N . ALA B 1 18 ? 10.5 28.243 10.856 1 50.55 18 ALA B N 1
ATOM 1102 C CA . ALA B 1 18 ? 11.831 28.447 11.423 1 50.55 18 ALA B CA 1
ATOM 1103 C C . ALA B 1 18 ? 12.854 27.524 10.767 1 50.55 18 ALA B C 1
ATOM 1105 O O . ALA B 1 18 ? 12.505 26.442 10.289 1 50.55 18 ALA B O 1
ATOM 1106 N N . PRO B 1 19 ? 13.907 28.102 10.479 1 51.39 19 PRO B N 1
ATOM 1107 C CA . PRO B 1 19 ? 15.022 27.392 9.847 1 51.39 19 PRO B CA 1
ATOM 1108 C C . PRO B 1 19 ? 15.132 25.939 10.306 1 51.39 19 PRO B C 1
ATOM 1110 O O . PRO B 1 19 ? 15.444 25.057 9.503 1 51.39 19 PRO B O 1
ATOM 1113 N N . ARG B 1 20 ? 14.799 25.716 11.443 1 52.61 20 ARG B N 1
ATOM 1114 C CA . ARG B 1 20 ? 14.925 24.373 12 1 52.61 20 ARG B CA 1
ATOM 1115 C C . ARG B 1 20 ? 13.864 23.44 11.426 1 52.61 20 ARG B C 1
ATOM 1117 O O . ARG B 1 20 ? 14.137 22.266 11.169 1 52.61 20 ARG B O 1
ATOM 1124 N N . LEU B 1 21 ? 12.709 23.924 11.311 1 52.03 21 LEU B N 1
ATOM 1125 C CA . LEU B 1 21 ? 11.653 23.097 10.738 1 52.03 21 LEU B CA 1
ATOM 1126 C C . LEU B 1 21 ? 11.975 22.729 9.294 1 52.03 21 LEU B C 1
ATOM 1128 O O . LEU B 1 21 ? 11.763 21.588 8.877 1 52.03 21 LEU B O 1
ATOM 1132 N N . ARG B 1 22 ? 12.479 23.685 8.647 1 52.89 22 ARG B N 1
ATOM 1133 C CA . ARG B 1 22 ? 12.865 23.417 7.265 1 52.89 22 ARG B CA 1
ATOM 1134 C C . ARG B 1 22 ? 13.917 22.315 7.194 1 52.89 22 ARG B C 1
ATOM 1136 O O . ARG B 1 22 ? 13.849 21.44 6.329 1 52.89 22 ARG B O 1
ATOM 1143 N N . ALA B 1 23 ? 14.858 22.476 8.08 1 52.39 23 ALA B N 1
ATOM 1144 C CA . ALA B 1 23 ? 15.913 21.466 8.091 1 52.39 23 ALA B CA 1
ATOM 1145 C C . ALA B 1 23 ? 15.348 20.087 8.42 1 52.39 23 ALA B C 1
ATOM 1147 O O . ALA B 1 23 ? 15.735 19.089 7.807 1 52.39 23 ALA B O 1
ATOM 1148 N N . ALA B 1 24 ? 14.498 20.117 9.329 1 51.35 24 ALA B N 1
ATOM 1149 C CA . ALA B 1 24 ? 13.9 18.842 9.715 1 51.35 24 ALA B CA 1
ATOM 1150 C C . ALA B 1 24 ? 13.062 18.262 8.578 1 51.35 24 ALA B C 1
ATOM 1152 O O . ALA B 1 24 ? 13.106 17.058 8.318 1 51.35 24 ALA B O 1
ATOM 1153 N N . LEU B 1 25 ? 12.417 19.115 7.988 1 55.31 25 LEU B N 1
ATOM 1154 C CA . LEU B 1 25 ? 11.601 18.683 6.859 1 55.31 25 LEU B CA 1
ATOM 1155 C C . LEU B 1 25 ? 12.477 18.186 5.714 1 55.31 25 LEU B C 1
ATOM 1157 O O . LEU B 1 25 ? 12.171 17.167 5.089 1 55.31 25 LEU B O 1
ATOM 1161 N N . SER B 1 26 ? 13.504 18.973 5.546 1 52.31 26 SER B N 1
ATOM 1162 C CA . SER B 1 26 ? 14.425 18.567 4.489 1 52.31 26 SER B CA 1
ATOM 1163 C C . SER B 1 26 ? 15.003 17.183 4.763 1 52.31 26 SER B C 1
ATOM 1165 O O . SER B 1 26 ? 15.103 16.355 3.855 1 52.31 26 SER B O 1
ATOM 1167 N N . ALA B 1 27 ? 15.298 17.017 6.01 1 50.72 27 ALA B N 1
ATOM 1168 C CA . ALA B 1 27 ? 15.885 15.728 6.367 1 50.72 27 ALA B CA 1
ATOM 1169 C C . ALA B 1 27 ? 14.865 14.602 6.223 1 50.72 27 ALA B C 1
ATOM 1171 O O . ALA B 1 27 ? 15.193 13.518 5.734 1 50.72 27 ALA B O 1
ATOM 1172 N N . ALA B 1 28 ? 13.776 14.911 6.706 1 50.36 28 ALA B N 1
ATOM 1173 C CA . ALA B 1 28 ? 12.729 13.899 6.586 1 50.36 28 ALA B CA 1
ATOM 1174 C C . ALA B 1 28 ? 12.46 13.561 5.122 1 50.36 28 ALA B C 1
ATOM 1176 O O . ALA B 1 28 ? 12.258 12.394 4.775 1 50.36 28 ALA B O 1
ATOM 1177 N N . CYS B 1 29 ? 12.489 14.596 4.381 1 50.99 29 CYS B N 1
ATOM 1178 C CA . CYS B 1 29 ? 12.275 14.411 2.95 1 50.99 29 CYS B CA 1
ATOM 1179 C C . CYS B 1 29 ? 13.393 13.578 2.335 1 50.99 29 CYS B C 1
ATOM 1181 O O . CYS B 1 29 ? 13.135 12.695 1.515 1 50.99 29 CYS B O 1
ATOM 1183 N N . ALA B 1 30 ? 14.563 14.067 2.719 1 47.56 30 ALA B N 1
ATOM 1184 C CA . ALA B 1 30 ? 15.716 13.362 2.165 1 47.56 30 ALA B CA 1
ATOM 1185 C C . ALA B 1 30 ? 15.674 11.878 2.52 1 47.56 30 ALA B C 1
ATOM 1187 O O . ALA B 1 30 ? 15.975 11.025 1.682 1 47.56 30 ALA B O 1
ATOM 1188 N N . ALA B 1 31 ? 15.353 11.654 3.669 1 45.83 31 ALA B N 1
ATOM 1189 C CA . ALA B 1 31 ? 15.392 10.268 4.129 1 45.83 31 ALA B CA 1
ATOM 1190 C C . ALA B 1 31 ? 14.287 9.442 3.478 1 45.83 31 ALA B C 1
ATOM 1192 O O . ALA B 1 31 ? 14.487 8.267 3.16 1 45.83 31 ALA B O 1
ATOM 1193 N N . ALA B 1 32 ? 13.067 10.127 3.456 1 45.48 32 ALA B N 1
ATOM 1194 C CA . ALA B 1 32 ? 11.93 9.328 3.009 1 45.48 32 ALA B CA 1
ATOM 1195 C C . ALA B 1 32 ? 11.79 9.375 1.49 1 45.48 32 ALA B C 1
ATOM 1197 O O . ALA B 1 32 ? 10.853 8.802 0.929 1 45.48 32 ALA B O 1
ATOM 1198 N N . ALA B 1 33 ? 12.902 9.949 0.833 1 44.41 33 ALA B N 1
ATOM 1199 C CA . ALA B 1 33 ? 12.736 10.105 -0.61 1 44.41 33 ALA B CA 1
ATOM 1200 C C . ALA B 1 33 ? 11.375 10.709 -0.943 1 44.41 33 ALA B C 1
ATOM 1202 O O . ALA B 1 33 ? 10.714 10.281 -1.892 1 44.41 33 ALA B O 1
ATOM 1203 N N . LEU B 1 34 ? 10.827 11.444 0.04 1 51.24 34 LEU B N 1
ATOM 1204 C CA . LEU B 1 34 ? 9.51 12.053 -0.107 1 51.24 34 LEU B CA 1
ATOM 1205 C C . LEU B 1 34 ? 9.56 13.23 -1.075 1 51.24 34 LEU B C 1
ATOM 1207 O O . LEU B 1 34 ? 10.27 14.208 -0.834 1 51.24 34 LEU B O 1
ATOM 1211 N N . ILE B 1 35 ? 9.341 13.088 -2.288 1 52.82 35 ILE B N 1
ATOM 1212 C CA . ILE B 1 35 ? 9.302 14.088 -3.348 1 52.82 35 ILE B CA 1
ATOM 1213 C C . ILE B 1 35 ? 8.13 15.039 -3.118 1 52.82 35 ILE B C 1
ATOM 1215 O O . ILE B 1 35 ? 8.162 16.192 -3.555 1 52.82 35 ILE B O 1
ATOM 1219 N N . ALA B 1 36 ? 7.079 14.694 -2.304 1 63.07 36 ALA B N 1
ATOM 1220 C CA . ALA B 1 36 ? 5.854 15.488 -2.342 1 63.07 36 ALA B CA 1
ATOM 1221 C C . ALA B 1 36 ? 5.399 15.862 -0.934 1 63.07 36 ALA B C 1
ATOM 1223 O O . ALA B 1 36 ? 4.369 15.379 -0.459 1 63.07 36 ALA B O 1
ATOM 1224 N N . GLN B 1 37 ? 6.282 16.429 -0.119 1 78.55 37 GLN B N 1
ATOM 1225 C CA . GLN B 1 37 ? 5.812 16.774 1.219 1 78.55 37 GLN B CA 1
ATOM 1226 C C . GLN B 1 37 ? 5.022 18.079 1.205 1 78.55 37 GLN B C 1
ATOM 1228 O O . GLN B 1 37 ? 5.238 18.933 0.342 1 78.55 37 GLN B O 1
ATOM 1233 N N . ALA B 1 38 ? 3.913 18.103 2.09 1 84.64 38 ALA B N 1
ATOM 1234 C CA . ALA B 1 38 ? 3.123 19.318 2.276 1 84.64 38 ALA B CA 1
ATOM 1235 C C . ALA B 1 38 ? 3.116 19.748 3.74 1 84.64 38 ALA B C 1
ATOM 1237 O O . ALA B 1 38 ? 3.098 18.906 4.641 1 84.64 38 ALA B O 1
ATOM 1238 N N . TYR B 1 39 ? 3.184 21.119 3.97 1 82.86 39 TYR B N 1
ATOM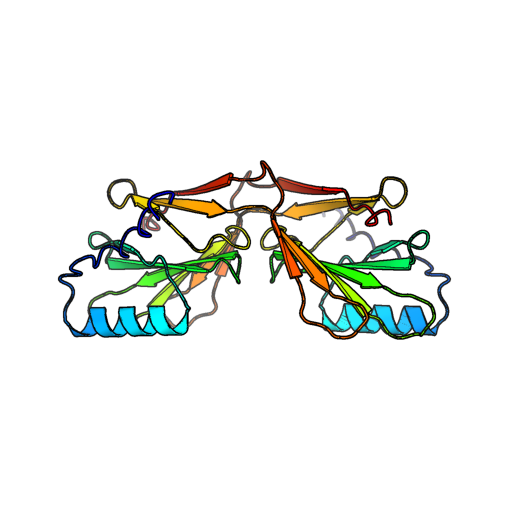 1239 C CA . TYR B 1 39 ? 3.003 21.674 5.307 1 82.86 39 TYR B CA 1
ATOM 1240 C C . TYR B 1 39 ? 1.673 22.409 5.418 1 82.86 39 TYR B C 1
ATOM 1242 O O . TYR B 1 39 ? 1.368 23.28 4.6 1 82.86 39 TYR B O 1
ATOM 1250 N N . ASP B 1 40 ? 0.919 21.963 6.366 1 84.55 40 ASP B N 1
ATOM 1251 C CA . ASP B 1 40 ? -0.326 22.639 6.718 1 84.55 40 ASP B CA 1
ATOM 1252 C C . ASP B 1 40 ? -0.133 23.551 7.927 1 84.55 40 ASP B C 1
ATOM 1254 O O . ASP B 1 40 ? -0.194 23.096 9.071 1 84.55 40 ASP B O 1
ATOM 1258 N N . ALA B 1 41 ? 0.004 24.789 7.759 1 82.51 41 ALA B N 1
ATOM 1259 C CA . ALA B 1 41 ? 0.322 25.745 8.818 1 82.51 41 ALA B CA 1
ATOM 1260 C C . ALA B 1 41 ? -0.847 25.9 9.786 1 82.51 41 ALA B C 1
ATOM 1262 O O . ALA B 1 41 ? -0.647 26.179 10.97 1 82.51 41 ALA B O 1
ATOM 1263 N N . ARG B 1 42 ? -2.073 25.774 9.284 1 83.31 42 ARG B N 1
ATOM 1264 C CA . ARG B 1 42 ? -3.255 25.934 10.124 1 83.31 42 ARG B CA 1
ATOM 1265 C C . ARG B 1 42 ? -3.318 24.848 11.193 1 83.31 42 ARG B C 1
ATOM 1267 O O . ARG B 1 42 ? -3.687 25.118 12.338 1 83.31 42 ARG B O 1
ATOM 1274 N N . ARG B 1 43 ? -2.863 23.727 10.802 1 85.63 43 ARG B N 1
ATOM 1275 C CA . ARG B 1 43 ? -2.985 22.593 11.711 1 85.63 43 ARG B CA 1
ATOM 1276 C C . ARG B 1 43 ? -1.633 22.229 12.317 1 85.63 43 ARG B C 1
ATOM 1278 O O . ARG B 1 43 ? -1.56 21.416 13.241 1 85.63 43 ARG B O 1
ATOM 1285 N N . GLY B 1 44 ? -0.542 22.849 11.744 1 83.25 44 GLY B N 1
ATOM 1286 C CA . GLY B 1 44 ? 0.795 22.489 12.188 1 83.25 44 GLY B CA 1
ATOM 1287 C C . GLY B 1 44 ? 1.21 21.094 11.76 1 83.25 44 GLY B C 1
ATOM 1288 O O . GLY B 1 44 ? 1.897 20.39 12.503 1 83.25 44 GLY B O 1
ATOM 1289 N N . TRP B 1 45 ? 0.652 20.621 10.662 1 87.44 45 TRP B N 1
ATOM 1290 C CA . TRP B 1 45 ? 0.937 19.267 10.199 1 87.44 45 TRP B CA 1
ATOM 1291 C C . TRP B 1 45 ? 1.961 19.282 9.069 1 87.44 45 TRP B C 1
ATOM 1293 O O . TRP B 1 45 ? 1.929 20.162 8.206 1 87.44 45 TRP B O 1
ATOM 1303 N N . LEU B 1 46 ? 2.836 18.291 9.13 1 87.02 46 LEU B N 1
ATOM 1304 C CA . LEU B 1 46 ? 3.635 17.888 7.978 1 87.02 46 LEU B CA 1
ATOM 1305 C C . LEU B 1 46 ? 3.118 16.582 7.386 1 87.02 46 LEU B C 1
ATOM 1307 O O . LEU B 1 46 ? 2.993 15.58 8.096 1 87.02 46 LEU B O 1
ATOM 1311 N N . LEU B 1 47 ? 2.762 16.647 6.116 1 90.72 47 LEU B N 1
ATOM 1312 C CA . LEU B 1 47 ? 2.242 15.469 5.429 1 90.72 47 LEU B CA 1
ATOM 1313 C C . LEU B 1 47 ? 3.27 14.914 4.449 1 90.72 47 LEU B C 1
ATOM 1315 O O . LEU B 1 47 ? 3.915 15.674 3.723 1 90.72 47 LEU B O 1
ATOM 1319 N N . GLY B 1 48 ? 3.462 13.607 4.469 1 90.7 48 GLY B N 1
ATOM 1320 C CA . GLY B 1 48 ? 4.391 12.942 3.569 1 90.7 48 GLY B CA 1
ATOM 1321 C C . GLY B 1 48 ? 3.841 11.652 2.99 1 90.7 48 GLY B C 1
ATOM 1322 O O . GLY B 1 48 ? 3.672 10.665 3.709 1 90.7 48 GLY B O 1
ATOM 1323 N N . PRO B 1 49 ? 3.573 11.667 1.694 1 92.03 49 PRO B N 1
ATOM 1324 C CA . PRO B 1 49 ? 3.172 10.407 1.064 1 92.03 49 PRO B CA 1
ATOM 1325 C C . PRO B 1 49 ? 4.351 9.468 0.82 1 92.03 49 PRO B C 1
ATOM 1327 O O . PRO B 1 49 ? 5.452 9.924 0.501 1 92.03 49 PRO B O 1
ATOM 1330 N N . SER B 1 50 ? 4.149 8.202 1.061 1 90.59 50 SER B N 1
ATOM 1331 C CA . SER B 1 50 ? 5.075 7.139 0.684 1 90.59 50 SER B CA 1
ATOM 1332 C C . SER B 1 50 ? 4.411 6.13 -0.247 1 90.59 50 SER B C 1
ATOM 1334 O O . SER B 1 50 ? 3.665 5.259 0.205 1 90.59 50 SER B O 1
ATOM 1336 N N . GLY B 1 51 ? 4.76 6.24 -1.525 1 90.59 51 GLY B N 1
ATOM 1337 C CA . GLY B 1 51 ? 4.251 5.279 -2.491 1 90.59 51 GLY B CA 1
ATOM 1338 C C . GLY B 1 51 ? 4.785 3.875 -2.275 1 90.59 51 GLY B C 1
ATOM 1339 O O . GLY B 1 51 ? 4.102 2.893 -2.57 1 90.59 51 GLY B O 1
ATOM 1340 N N . THR B 1 52 ? 6.01 3.775 -1.689 1 89.93 52 THR B N 1
ATOM 1341 C CA . THR B 1 52 ? 6.614 2.469 -1.453 1 89.93 52 THR B CA 1
ATOM 1342 C C . THR B 1 52 ? 5.887 1.731 -0.332 1 89.93 52 THR B C 1
ATOM 1344 O O . THR B 1 52 ? 5.742 0.508 -0.379 1 89.93 52 THR B O 1
ATOM 1347 N N . ASP B 1 53 ? 5.313 2.501 0.581 1 89.7 53 ASP B N 1
ATOM 1348 C CA . ASP B 1 53 ? 4.627 1.89 1.716 1 89.7 53 ASP B CA 1
ATOM 1349 C C . ASP B 1 53 ? 3.111 1.967 1.547 1 89.7 53 ASP B C 1
ATOM 1351 O O . ASP B 1 53 ? 2.362 1.435 2.368 1 89.7 53 ASP B O 1
ATOM 1355 N N . ALA B 1 54 ? 2.711 2.637 0.547 1 96.23 54 ALA B N 1
ATOM 1356 C CA . ALA B 1 54 ? 1.287 2.86 0.31 1 96.23 54 ALA B CA 1
ATOM 1357 C C . ALA B 1 54 ? 0.635 3.554 1.502 1 96.23 54 ALA B C 1
ATOM 1359 O O . ALA B 1 54 ? -0.429 3.136 1.965 1 96.23 54 ALA B O 1
ATOM 1360 N N . ARG B 1 55 ? 1.312 4.669 1.996 1 95.9 55 ARG B N 1
ATOM 1361 C CA . ARG B 1 55 ? 0.823 5.381 3.172 1 95.9 55 ARG B CA 1
ATOM 1362 C C . ARG B 1 55 ? 0.99 6.888 3.009 1 95.9 55 ARG B C 1
ATOM 1364 O O . ARG B 1 55 ? 1.88 7.345 2.29 1 95.9 55 ARG B O 1
ATOM 1371 N N . LEU B 1 56 ? 0.158 7.566 3.667 1 94.88 56 LEU B N 1
ATOM 1372 C CA . LEU B 1 56 ? 0.358 8.977 3.979 1 94.88 56 LEU B CA 1
ATOM 1373 C C . LEU B 1 56 ? 0.643 9.171 5.464 1 94.88 56 LEU B C 1
ATOM 1375 O O . LEU B 1 56 ? -0.165 8.783 6.311 1 94.88 56 LEU B O 1
ATOM 1379 N N . SER B 1 57 ? 1.753 9.738 5.726 1 93.29 57 SER B N 1
ATOM 1380 C CA . SER B 1 57 ? 2.088 10.023 7.118 1 93.29 57 SER B CA 1
ATOM 1381 C C . SER B 1 57 ? 1.799 11.479 7.468 1 93.29 57 SER B C 1
ATOM 1383 O O . SER B 1 57 ? 2.038 12.377 6.658 1 93.29 57 SER B O 1
ATOM 1385 N N . ILE B 1 58 ? 1.327 11.65 8.609 1 92.36 58 ILE B N 1
ATOM 1386 C CA . ILE B 1 58 ? 1.094 12.979 9.163 1 92.36 58 ILE B CA 1
ATOM 1387 C C . ILE B 1 58 ? 1.917 13.158 10.437 1 92.36 58 ILE B C 1
ATOM 1389 O O . ILE B 1 58 ? 1.896 12.301 11.323 1 92.36 58 ILE B O 1
ATOM 1393 N N . HIS B 1 59 ? 2.647 14.227 10.475 1 89.78 59 HIS B N 1
ATOM 1394 C CA . HIS B 1 59 ? 3.448 14.56 11.647 1 89.78 59 HIS B CA 1
ATOM 1395 C C . HIS B 1 59 ? 3.036 15.906 12.232 1 89.78 59 HIS B C 1
ATOM 1397 O O . HIS B 1 59 ? 2.656 16.818 11.495 1 89.78 59 HIS B O 1
ATOM 1403 N N . ASP B 1 60 ? 2.984 15.928 13.528 1 86.47 60 ASP B N 1
ATOM 1404 C CA . ASP B 1 60 ? 2.908 17.213 14.216 1 86.47 60 ASP B CA 1
ATOM 1405 C C . ASP B 1 60 ? 4.231 17.968 14.116 1 86.47 60 ASP B C 1
ATOM 1407 O O . ASP B 1 60 ? 5.264 17.486 14.586 1 86.47 60 ASP B O 1
ATOM 1411 N N . ALA B 1 61 ? 4.19 18.939 13.411 1 74.51 61 ALA B N 1
ATOM 1412 C CA . ALA B 1 61 ? 5.41 19.729 13.26 1 74.51 61 ALA B CA 1
ATOM 1413 C C . ALA B 1 61 ? 5.444 20.88 14.262 1 74.51 61 ALA B C 1
ATOM 1415 O O . ALA B 1 61 ? 6.221 21.825 14.104 1 74.51 61 ALA B O 1
ATOM 1416 N N . GLY B 1 62 ? 4.556 20.716 15.243 1 64.61 62 GLY B N 1
ATOM 1417 C CA . GLY B 1 62 ? 4.527 21.805 16.206 1 64.61 62 GLY B CA 1
ATOM 1418 C C . GLY B 1 62 ? 5.907 22.218 16.682 1 64.61 62 GLY B C 1
ATOM 1419 O O . GLY B 1 62 ? 6.917 21.788 16.121 1 64.61 62 GLY B O 1
ATOM 1420 N N . ARG B 1 63 ? 5.813 23.115 17.763 1 55.64 63 ARG B N 1
ATOM 1421 C CA . ARG B 1 63 ? 6.784 24.13 18.159 1 55.64 63 ARG B CA 1
ATOM 1422 C C . ARG B 1 63 ? 8.019 23.491 18.785 1 55.64 63 ARG B C 1
ATOM 1424 O O . ARG B 1 63 ? 9.044 24.152 18.964 1 55.64 63 ARG B O 1
ATOM 1431 N N . THR B 1 64 ? 7.804 22.239 19.072 1 53.71 64 THR B N 1
ATOM 1432 C CA . THR B 1 64 ? 8.919 21.817 19.913 1 53.71 64 THR B CA 1
ATOM 1433 C C . THR B 1 64 ? 10.129 21.445 19.061 1 53.71 64 THR B C 1
ATOM 1435 O O . THR B 1 64 ? 11.195 21.127 19.593 1 53.71 64 THR B O 1
ATOM 1438 N N . GLY B 1 65 ? 10.076 21.722 17.716 1 56.63 65 GLY B N 1
ATOM 1439 C CA . GLY B 1 65 ? 11.22 21.377 16.887 1 56.63 65 GLY B CA 1
ATOM 1440 C C . GLY B 1 65 ? 11.289 19.9 16.549 1 56.63 65 GLY B C 1
ATOM 1441 O O . GLY B 1 65 ? 12.129 19.479 15.752 1 56.63 65 GLY B O 1
ATOM 1442 N N . GLN B 1 66 ? 10.62 19.041 17.357 1 67.25 66 GLN B N 1
ATOM 1443 C CA . GLN B 1 66 ? 10.694 17.618 17.043 1 67.25 66 GLN B CA 1
ATOM 1444 C C . GLN B 1 66 ? 9.442 17.152 16.304 1 67.25 66 GLN B C 1
ATOM 1446 O O . GLN B 1 66 ? 8.327 17.541 16.656 1 67.25 66 GLN B O 1
ATOM 1451 N N . LEU B 1 67 ? 9.631 16.557 15.181 1 76.69 67 LEU B N 1
ATOM 1452 C CA . LEU B 1 67 ? 8.522 15.965 14.442 1 76.69 67 LEU B CA 1
ATOM 1453 C C . LEU B 1 67 ? 7.987 14.731 15.161 1 76.69 67 LEU B C 1
ATOM 1455 O O . LEU B 1 67 ? 8.76 13.867 15.58 1 76.69 67 LEU B O 1
ATOM 1459 N N . ARG B 1 68 ? 6.736 14.836 15.473 1 83.26 68 ARG B N 1
ATOM 1460 C CA . ARG B 1 68 ? 6.073 13.67 16.049 1 83.26 68 ARG B CA 1
ATOM 1461 C C . ARG B 1 68 ? 5.045 13.091 15.083 1 83.26 68 ARG B C 1
ATOM 1463 O O . ARG B 1 68 ? 4.19 13.816 14.57 1 83.26 68 ARG B O 1
ATOM 1470 N N . ARG B 1 69 ? 5.048 11.799 14.935 1 88.42 69 ARG B N 1
ATOM 1471 C CA . ARG B 1 69 ? 4.076 11.16 14.054 1 88.42 69 ARG B CA 1
ATOM 1472 C C . ARG B 1 69 ? 2.687 11.153 14.683 1 88.42 69 ARG B C 1
ATOM 1474 O O . ARG B 1 69 ? 2.533 10.81 15.857 1 88.42 69 ARG B O 1
ATOM 1481 N N . LEU B 1 70 ? 1.776 11.61 13.917 1 91.98 70 LEU B N 1
ATOM 1482 C CA . LEU B 1 70 ? 0.396 11.645 14.388 1 91.98 70 LEU B CA 1
ATOM 1483 C C . LEU B 1 70 ? -0.404 10.481 13.813 1 91.98 70 LEU B C 1
ATOM 1485 O O . LEU B 1 70 ? -1.189 9.851 14.525 1 91.98 70 LEU B O 1
ATOM 1489 N N . ALA B 1 71 ? -0.181 10.265 12.536 1 94.68 71 ALA B N 1
ATOM 1490 C CA . ALA B 1 71 ? -1.021 9.27 11.874 1 94.68 71 ALA B CA 1
ATOM 1491 C C . ALA B 1 71 ? -0.336 8.716 10.628 1 94.68 71 ALA B C 1
ATOM 1493 O O . ALA B 1 71 ? 0.559 9.354 10.068 1 94.68 71 ALA B O 1
ATOM 1494 N N . SER B 1 72 ? -0.653 7.524 10.253 1 95.13 72 SER B N 1
ATOM 1495 C CA . SER B 1 72 ? -0.34 6.867 8.988 1 95.13 72 SER B CA 1
ATOM 1496 C C . SER B 1 72 ? -1.596 6.301 8.333 1 95.13 72 SER B C 1
ATOM 1498 O O . SER B 1 72 ? -2.286 5.465 8.921 1 95.13 72 SER B O 1
ATOM 1500 N N . ILE B 1 73 ? -1.885 6.756 7.139 1 97.09 73 ILE B N 1
ATOM 1501 C CA . ILE B 1 73 ? -3.146 6.46 6.469 1 97.09 73 ILE B CA 1
ATOM 1502 C C . ILE B 1 73 ? -2.883 5.612 5.226 1 97.09 73 ILE B C 1
ATOM 1504 O O . ILE B 1 73 ? -2 5.929 4.426 1 97.09 73 ILE B O 1
ATOM 1508 N N . GLY B 1 74 ? -3.655 4.555 5.134 1 97.46 74 GLY B N 1
ATOM 1509 C CA . GLY B 1 74 ? -3.516 3.733 3.942 1 97.46 74 GLY B CA 1
ATOM 1510 C C . GLY B 1 74 ? -3.866 4.471 2.664 1 97.46 74 GLY B C 1
ATOM 1511 O O . GLY B 1 74 ? -4.846 5.218 2.621 1 97.46 74 GLY B O 1
ATOM 1512 N N . THR B 1 75 ? -3.032 4.258 1.623 1 97.19 75 THR B N 1
ATOM 1513 C CA . THR B 1 75 ? -3.26 4.799 0.287 1 97.19 75 THR B CA 1
ATOM 1514 C C . THR B 1 75 ? -3.124 3.706 -0.769 1 97.19 75 THR B C 1
ATOM 1516 O O . THR B 1 75 ? -3.864 2.72 -0.749 1 97.19 75 THR B O 1
ATOM 1519 N N . ARG B 1 76 ? -2.248 3.949 -1.821 1 96.7 76 ARG B N 1
ATOM 1520 C CA . ARG B 1 76 ? -1.976 2.972 -2.871 1 96.7 76 ARG B CA 1
ATOM 1521 C C . ARG B 1 76 ? -0.479 2.868 -3.147 1 96.7 76 ARG B C 1
ATOM 1523 O O . ARG B 1 76 ? 0.252 3.851 -3.011 1 96.7 76 ARG B O 1
ATOM 1530 N N . PRO B 1 77 ? -0.056 1.659 -3.514 1 96.11 77 PRO B N 1
ATOM 1531 C CA . PRO B 1 77 ? 1.321 1.606 -4.012 1 96.11 77 PRO B CA 1
ATOM 1532 C C . PRO B 1 77 ? 1.595 2.642 -5.1 1 96.11 77 PRO B C 1
ATOM 1534 O O . PRO B 1 77 ? 0.732 2.9 -5.944 1 96.11 77 PRO B O 1
ATOM 1537 N N . TRP B 1 78 ? 2.717 3.267 -4.972 1 93.15 78 TRP B N 1
ATOM 1538 C CA . TRP B 1 78 ? 3.29 4.205 -5.932 1 93.15 78 TRP B CA 1
ATOM 1539 C C . TRP B 1 78 ? 2.595 5.56 -5.851 1 93.15 78 TRP B C 1
ATOM 1541 O O . TRP B 1 78 ? 2.841 6.441 -6.678 1 93.15 78 TRP B O 1
ATOM 1551 N N . ALA B 1 79 ? 1.741 5.703 -4.883 1 94.55 79 ALA B N 1
ATOM 1552 C CA . ALA B 1 79 ? 1.233 7.044 -4.603 1 94.55 79 ALA B CA 1
ATOM 1553 C C . ALA B 1 79 ? 2.293 7.901 -3.918 1 94.55 79 ALA B C 1
ATOM 1555 O O . ALA B 1 79 ? 2.164 8.233 -2.737 1 94.55 79 ALA B O 1
ATOM 1556 N N . HIS B 1 80 ? 3.27 8.41 -4.674 1 90.46 80 HIS B N 1
ATOM 1557 C CA . HIS B 1 80 ? 4.416 9.151 -4.16 1 90.46 80 HIS B CA 1
ATOM 1558 C C . HIS B 1 80 ? 4.101 10.639 -4.04 1 90.46 80 HIS B C 1
ATOM 1560 O O . HIS B 1 80 ? 4.711 11.344 -3.233 1 90.46 80 HIS B O 1
ATOM 1566 N N . ASN B 1 81 ? 3.246 11.078 -4.844 1 88.14 81 ASN B N 1
ATOM 1567 C CA . ASN B 1 81 ? 2.984 12.51 -4.939 1 88.14 81 ASN B CA 1
ATOM 1568 C C . ASN B 1 81 ? 1.632 12.873 -4.332 1 88.14 81 ASN B C 1
ATOM 1570 O O . ASN B 1 81 ? 0.8 11.997 -4.09 1 88.14 81 ASN B O 1
ATOM 1574 N N . MET B 1 82 ? 1.527 14.151 -4.091 1 90.18 82 MET B N 1
ATOM 1575 C CA . MET B 1 82 ? 0.312 14.629 -3.436 1 90.18 82 MET B CA 1
ATOM 1576 C C . MET B 1 82 ? 0.071 16.102 -3.745 1 90.18 82 MET B C 1
ATOM 1578 O O . MET B 1 82 ? 1.008 16.903 -3.744 1 90.18 82 MET B O 1
ATOM 1582 N N . ALA B 1 83 ? -1.095 16.408 -4.153 1 90.71 83 ALA B N 1
ATOM 1583 C CA . ALA B 1 83 ? -1.607 17.772 -4.041 1 90.71 83 ALA B CA 1
ATOM 1584 C C . ALA B 1 83 ? -2.456 17.937 -2.784 1 90.71 83 ALA B C 1
ATOM 1586 O O . ALA B 1 83 ? -3.34 17.121 -2.512 1 90.71 83 ALA B O 1
ATOM 1587 N N . TYR B 1 84 ? -2.145 18.907 -2.008 1 89.11 84 TYR B N 1
ATOM 1588 C CA . TYR B 1 84 ? -2.846 19.103 -0.744 1 89.11 84 TYR B CA 1
ATOM 1589 C C . TYR B 1 84 ? -3.586 20.435 -0.731 1 89.11 84 TYR B C 1
ATOM 1591 O O . TYR B 1 84 ? -2.992 21.484 -0.993 1 89.11 84 TYR B O 1
ATOM 1599 N N . ASP B 1 85 ? -4.844 20.309 -0.544 1 90.63 85 ASP B N 1
ATOM 1600 C CA . ASP B 1 85 ? -5.683 21.485 -0.335 1 90.63 85 ASP B CA 1
ATOM 1601 C C . ASP B 1 85 ? -5.857 21.777 1.154 1 90.63 85 ASP B C 1
ATOM 1603 O O . ASP B 1 85 ? -6.737 21.211 1.805 1 90.63 85 ASP B O 1
ATOM 1607 N N . ALA B 1 86 ? -5.085 22.689 1.713 1 87.35 86 ALA B N 1
ATOM 1608 C CA . ALA B 1 86 ? -5.053 22.959 3.148 1 87.35 86 ALA B CA 1
ATOM 1609 C C . ALA B 1 86 ? -6.36 23.593 3.616 1 87.35 86 ALA B C 1
ATOM 1611 O O . ALA B 1 86 ? -6.767 23.412 4.766 1 87.35 86 ALA B O 1
ATOM 1612 N N . ASP B 1 87 ? -7.025 24.358 2.752 1 86.05 87 ASP B N 1
ATOM 1613 C CA . ASP B 1 87 ? -8.269 25.021 3.129 1 86.05 87 ASP B CA 1
ATOM 1614 C C . ASP B 1 87 ? -9.365 24.002 3.433 1 86.05 87 ASP B C 1
ATOM 1616 O O . ASP B 1 87 ? -10.162 24.195 4.353 1 86.05 87 ASP B O 1
ATOM 1620 N N . ARG B 1 88 ? -9.359 22.963 2.64 1 91.39 88 ARG B N 1
ATOM 1621 C CA . ARG B 1 88 ? -10.406 21.958 2.791 1 91.39 88 ARG B CA 1
ATOM 1622 C C . ARG B 1 88 ? -9.887 20.734 3.538 1 91.39 88 ARG B C 1
ATOM 1624 O O . ARG B 1 88 ? -10.669 19.876 3.952 1 91.39 88 ARG B O 1
ATOM 1631 N N . GLY B 1 89 ? -8.569 20.597 3.767 1 92.09 89 GLY B N 1
ATOM 1632 C CA . GLY B 1 89 ? -7.971 19.43 4.395 1 92.09 89 GLY B CA 1
ATOM 1633 C C . GLY B 1 89 ? -8.079 18.176 3.548 1 92.09 89 GLY B C 1
ATOM 1634 O O . GLY B 1 89 ? -8.424 17.107 4.055 1 92.09 89 GLY B O 1
ATOM 1635 N N . ILE B 1 90 ? -7.898 18.36 2.188 1 95.04 90 ILE B N 1
ATOM 1636 C CA . ILE B 1 90 ? -8.009 17.205 1.302 1 95.04 90 ILE B CA 1
ATOM 1637 C C . ILE B 1 90 ? -6.661 16.934 0.637 1 95.04 90 ILE B C 1
ATOM 1639 O O . ILE B 1 90 ? -6.048 17.842 0.07 1 95.04 90 ILE B O 1
ATOM 1643 N N . ALA B 1 91 ? -6.137 15.739 0.785 1 95.43 91 ALA B N 1
ATOM 1644 C CA . ALA B 1 91 ? -4.962 15.262 0.059 1 95.43 91 ALA B CA 1
ATOM 1645 C C . ALA B 1 91 ? -5.367 14.441 -1.162 1 95.43 91 ALA B C 1
ATOM 1647 O O . ALA B 1 91 ? -6.165 13.508 -1.053 1 95.43 91 ALA B O 1
ATOM 1648 N N . TYR B 1 92 ? -4.874 14.837 -2.316 1 95.81 92 TYR B N 1
ATOM 1649 C CA . TYR B 1 92 ? -5.07 14.099 -3.559 1 95.81 92 TYR B CA 1
ATOM 1650 C C . TYR B 1 92 ? -3.796 13.371 -3.968 1 95.81 92 TYR B C 1
ATOM 1652 O O . TYR B 1 92 ? -2.768 14.002 -4.226 1 95.81 92 TYR B O 1
ATOM 1660 N N . LEU B 1 93 ? -3.844 12.077 -4.037 1 95.48 93 LEU B N 1
ATOM 1661 C CA . LEU B 1 93 ? -2.669 11.265 -4.335 1 95.48 93 LEU B CA 1
ATOM 1662 C C . LEU B 1 93 ? -2.864 10.482 -5.629 1 95.48 93 LEU B C 1
ATOM 1664 O O . LEU B 1 93 ? -3.692 9.57 -5.689 1 95.48 93 LEU B O 1
ATOM 1668 N N . PRO B 1 94 ? -2.103 10.822 -6.681 1 95.51 94 PRO B N 1
ATOM 1669 C CA . PRO B 1 94 ? -2.186 10.027 -7.908 1 95.51 94 PRO B CA 1
ATOM 1670 C C . PRO B 1 94 ? -1.394 8.724 -7.822 1 95.51 94 PRO B C 1
ATOM 1672 O O . PRO B 1 94 ? -0.349 8.675 -7.167 1 95.51 94 PRO B O 1
ATOM 1675 N N . SER B 1 95 ? -1.931 7.718 -8.457 1 96.1 95 SER B N 1
ATOM 1676 C CA . SER B 1 95 ? -1.246 6.434 -8.552 1 96.1 95 SER B CA 1
ATOM 1677 C C . SER B 1 95 ? -1.685 5.663 -9.793 1 96.1 95 SER B C 1
ATOM 1679 O O . SER B 1 95 ? -2.635 6.059 -10.472 1 96.1 95 SER B O 1
ATOM 1681 N N . MET B 1 96 ? -0.92 4.641 -10.096 1 96.84 96 MET B N 1
ATOM 1682 C CA . MET B 1 96 ? -1.227 3.65 -11.124 1 96.84 96 MET B CA 1
ATOM 1683 C C . MET B 1 96 ? -1.005 2.235 -10.6 1 96.84 96 MET B C 1
ATOM 1685 O O . MET B 1 96 ? -0.2 2.024 -9.691 1 96.84 96 MET B O 1
ATOM 1689 N N . ASP B 1 97 ? -1.809 1.329 -11.207 1 97.01 97 ASP B N 1
ATOM 1690 C CA . ASP B 1 97 ? -1.525 -0.067 -10.888 1 97.01 97 ASP B CA 1
ATOM 1691 C C . ASP B 1 97 ? -0.149 -0.48 -11.404 1 97.01 97 ASP B C 1
ATOM 1693 O O . ASP B 1 97 ? 0.249 -0.093 -12.505 1 97.01 97 ASP B O 1
ATOM 1697 N N . ASP B 1 98 ? 0.531 -1.241 -10.531 1 96.8 98 ASP B N 1
ATOM 1698 C CA . ASP B 1 98 ? 1.882 -1.622 -10.932 1 96.8 98 ASP B CA 1
ATOM 1699 C C . ASP B 1 98 ? 2.121 -3.113 -10.708 1 96.8 98 ASP B C 1
ATOM 1701 O O . ASP B 1 98 ? 1.484 -3.728 -9.85 1 96.8 98 ASP B O 1
ATOM 1705 N N . THR B 1 99 ? 3.007 -3.684 -11.47 1 96.75 99 THR B N 1
ATOM 1706 C CA . THR B 1 99 ? 3.546 -5.03 -11.309 1 96.75 99 THR B CA 1
ATOM 1707 C C . THR B 1 99 ? 5.066 -5.023 -11.444 1 96.75 99 THR B C 1
ATOM 1709 O O . THR B 1 99 ? 5.607 -4.46 -12.398 1 96.75 99 THR B O 1
ATOM 1712 N N . GLU B 1 100 ? 5.7 -5.527 -10.443 1 96.38 100 GLU B N 1
ATOM 1713 C CA . GLU B 1 100 ? 7.13 -5.794 -10.557 1 96.38 100 GLU B CA 1
ATOM 1714 C C . GLU B 1 100 ? 7.39 -7.241 -10.968 1 96.38 100 GLU B C 1
ATOM 1716 O O . GLU B 1 100 ? 6.882 -8.171 -10.338 1 96.38 100 GLU B O 1
ATOM 1721 N N . VAL B 1 101 ? 8.143 -7.418 -12.014 1 95.59 101 VAL B N 1
ATOM 1722 C CA . VAL B 1 101 ? 8.455 -8.752 -12.518 1 95.59 101 VAL B CA 1
ATOM 1723 C C . VAL B 1 101 ? 9.925 -9.071 -12.261 1 95.59 101 VAL B C 1
ATOM 1725 O O . VAL B 1 101 ? 10.794 -8.213 -12.439 1 95.59 101 VAL B O 1
ATOM 1728 N N . TYR B 1 102 ? 10.127 -10.294 -11.829 1 93.1 102 TYR B N 1
ATOM 1729 C CA . TYR B 1 102 ? 11.474 -10.739 -11.491 1 93.1 102 TYR B CA 1
ATOM 1730 C C . TYR B 1 102 ? 11.982 -11.758 -12.504 1 93.1 102 TYR B C 1
ATOM 1732 O O . TYR B 1 102 ? 11.384 -12.823 -12.676 1 93.1 102 TYR B O 1
ATOM 1740 N N . PRO B 1 103 ? 13.084 -11.435 -13.126 1 90.59 103 PRO B N 1
ATOM 1741 C CA . PRO B 1 103 ? 13.611 -12.363 -14.129 1 90.59 103 PRO B CA 1
ATOM 1742 C C . PRO B 1 103 ? 14.229 -13.614 -13.51 1 90.59 103 PRO B C 1
ATOM 1744 O O . PRO B 1 103 ? 14.624 -13.598 -12.341 1 90.59 103 PRO B O 1
ATOM 1747 N N . ALA B 1 104 ? 14.296 -14.628 -14.309 1 82.7 104 ALA B N 1
ATOM 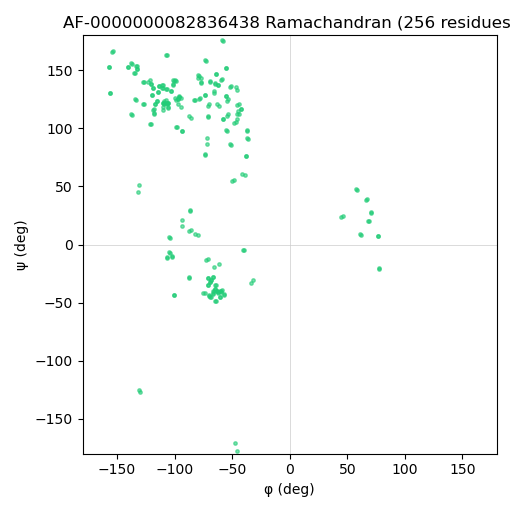1748 C CA . ALA B 1 104 ? 14.865 -15.898 -13.866 1 82.7 104 ALA B CA 1
ATOM 1749 C C . ALA B 1 104 ? 16.376 -15.786 -13.681 1 82.7 104 ALA B C 1
ATOM 1751 O O . ALA B 1 104 ? 16.955 -16.466 -12.831 1 82.7 104 ALA B O 1
ATOM 1752 N N . ASP B 1 105 ? 17.109 -15.024 -14.465 1 82.49 105 ASP B N 1
ATOM 1753 C CA . ASP B 1 105 ? 18.567 -14.962 -14.507 1 82.49 105 ASP B CA 1
ATOM 1754 C C . ASP B 1 105 ? 19.104 -13.968 -13.479 1 82.49 105 ASP B C 1
ATOM 1756 O O . ASP B 1 105 ? 20.279 -13.596 -13.522 1 82.49 105 ASP B O 1
ATOM 1760 N N . SER B 1 106 ? 18.52 -13.782 -12.516 1 75.75 106 SER B N 1
ATOM 1761 C CA . SER B 1 106 ? 18.933 -12.922 -11.413 1 75.75 106 SER B CA 1
ATOM 1762 C C . SER B 1 106 ? 19.088 -11.475 -11.868 1 75.75 106 SER B C 1
ATOM 1764 O O . SER B 1 106 ? 19.763 -10.68 -11.21 1 75.75 106 SER B O 1
ATOM 1766 N N . GLY B 1 107 ? 18.696 -11.184 -13.025 1 85.36 107 GLY B N 1
ATOM 1767 C CA . GLY B 1 107 ? 18.723 -9.794 -13.449 1 85.36 107 GLY B CA 1
ATOM 1768 C C . GLY B 1 107 ? 17.892 -8.883 -12.565 1 85.36 107 GLY B C 1
ATOM 1769 O O . GLY B 1 107 ? 17.304 -9.334 -11.579 1 85.36 107 GLY B O 1
ATOM 1770 N N . GLU B 1 108 ? 17.939 -7.617 -12.841 1 92.4 108 GLU B N 1
ATOM 1771 C CA . GLU B 1 108 ? 17.18 -6.624 -12.086 1 92.4 108 GLU B CA 1
ATOM 1772 C C . GLU B 1 108 ? 15.682 -6.76 -12.346 1 92.4 108 GLU B C 1
ATOM 1774 O O . GLU B 1 108 ? 15.264 -7.02 -13.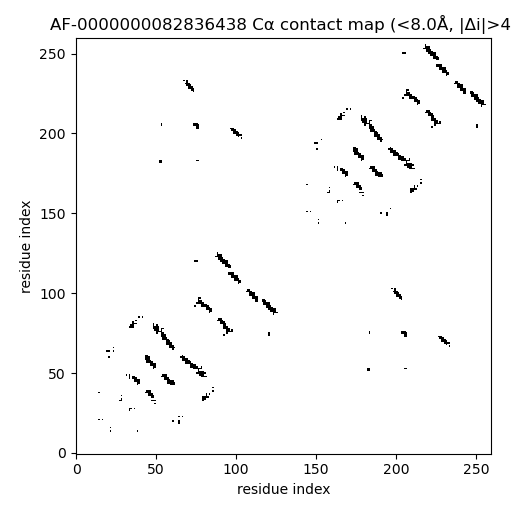476 1 92.4 108 GLU B O 1
ATOM 1779 N N . SER B 1 109 ? 14.886 -6.61 -11.315 1 93.81 109 SER B N 1
ATOM 1780 C CA . SER B 1 109 ? 13.436 -6.603 -11.477 1 93.81 109 SER B CA 1
ATOM 1781 C C . SER B 1 109 ? 12.979 -5.411 -12.312 1 93.81 109 SER B C 1
ATOM 1783 O O . SER B 1 109 ? 13.654 -4.381 -12.355 1 93.81 109 SER B O 1
ATOM 1785 N N . GLN B 1 110 ? 11.888 -5.666 -13.085 1 95.55 110 GLN B N 1
ATOM 1786 C CA . GLN B 1 110 ? 11.286 -4.618 -13.903 1 95.55 110 GLN B CA 1
ATOM 1787 C C . GLN B 1 110 ? 9.885 -4.27 -13.408 1 95.55 110 GLN B C 1
ATOM 1789 O O . GLN B 1 110 ? 9.062 -5.159 -13.183 1 95.55 110 GLN B O 1
ATOM 1794 N N . ARG B 1 111 ? 9.621 -3.047 -13.352 1 95.64 111 ARG B N 1
ATOM 1795 C CA . ARG B 1 111 ? 8.294 -2.586 -12.957 1 95.64 111 ARG B CA 1
ATOM 1796 C C . ARG B 1 111 ? 7.488 -2.133 -14.17 1 95.64 111 ARG B C 1
ATOM 1798 O O . ARG B 1 111 ? 7.985 -1.374 -15.004 1 95.64 111 ARG B O 1
ATOM 1805 N N . HIS B 1 112 ? 6.299 -2.599 -14.218 1 96.31 112 HIS B N 1
ATOM 1806 C CA . HIS B 1 112 ? 5.359 -2.227 -15.27 1 96.31 112 HIS B CA 1
ATOM 1807 C C . HIS B 1 112 ? 4.127 -1.542 -14.689 1 96.31 112 HIS B C 1
ATOM 1809 O O . HIS B 1 112 ? 3.565 -2.005 -13.693 1 96.31 112 HIS B O 1
ATOM 1815 N N . PHE B 1 113 ? 3.757 -0.459 -15.332 1 96.28 113 PHE B N 1
ATOM 1816 C CA . PHE B 1 113 ? 2.517 0.213 -14.962 1 96.28 113 PHE B CA 1
ATOM 1817 C C . PHE B 1 113 ? 1.401 -0.132 -15.941 1 96.28 113 PHE B C 1
ATOM 1819 O O . PHE B 1 113 ? 1.633 -0.222 -17.149 1 96.28 113 PHE B O 1
ATOM 1826 N N . THR B 1 114 ? 0.201 -0.377 -15.41 1 95.92 114 THR B N 1
ATOM 1827 C CA . THR B 1 114 ? -0.943 -0.759 -16.23 1 95.92 114 THR B CA 1
ATOM 1828 C C . THR B 1 114 ? -1.555 0.463 -16.909 1 95.92 114 THR B C 1
ATOM 1830 O O . THR B 1 114 ? -1.943 1.422 -16.24 1 95.92 114 THR B O 1
ATOM 1833 N N . ALA B 1 115 ? -1.651 0.363 -18.176 1 95.4 115 ALA B N 1
ATOM 1834 C CA . ALA B 1 115 ? -2.279 1.444 -18.931 1 95.4 115 ALA B CA 1
ATOM 1835 C C . ALA B 1 115 ? -3.716 1.672 -18.47 1 95.4 115 ALA B C 1
ATOM 1837 O O . ALA B 1 115 ? -4.415 0.725 -18.103 1 95.4 115 ALA B O 1
ATOM 1838 N N . ASP B 1 116 ? -4.197 2.912 -18.402 1 95.2 116 ASP B N 1
ATOM 1839 C CA . ASP B 1 116 ? -5.561 3.352 -18.128 1 95.2 116 ASP B CA 1
ATOM 1840 C C . ASP B 1 116 ? -5.959 3.046 -16.686 1 95.2 116 ASP B C 1
ATOM 1842 O O . ASP B 1 116 ? -7.144 2.894 -16.382 1 95.2 116 ASP B O 1
ATOM 1846 N N . SER B 1 117 ? -4.957 2.859 -15.836 1 96.18 117 SER B N 1
ATOM 1847 C CA . SER B 1 117 ? -5.262 2.543 -14.445 1 96.18 117 SER B CA 1
ATOM 1848 C C . SER B 1 117 ? -5.036 3.751 -13.541 1 96.18 117 SER B C 1
ATOM 1850 O O . SER B 1 117 ? -5.12 3.64 -12.316 1 96.18 117 SER B O 1
ATOM 1852 N N . PHE B 1 118 ? -4.747 4.862 -14.168 1 95.35 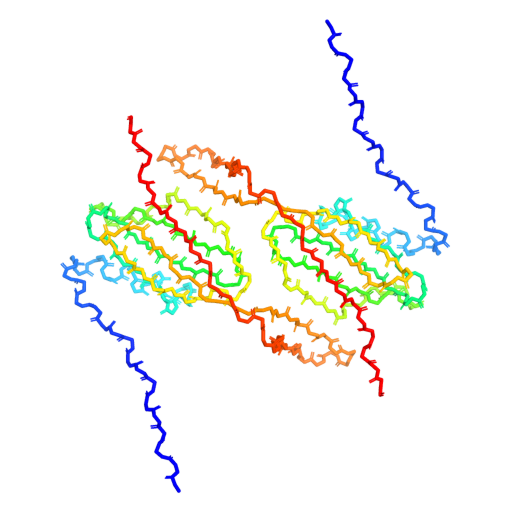118 PHE B N 1
ATOM 1853 C CA . PHE B 1 118 ? -4.506 6.07 -13.388 1 95.35 118 PHE B CA 1
ATOM 1854 C C . PHE B 1 118 ? -5.692 6.374 -12.48 1 95.35 118 PHE B C 1
ATOM 1856 O O . PHE B 1 118 ? -6.843 6.335 -12.921 1 95.35 118 PHE B O 1
ATOM 1863 N N . THR B 1 119 ? -5.416 6.574 -11.148 1 96.37 119 THR B N 1
ATOM 1864 C CA . THR B 1 119 ? -6.436 6.918 -10.163 1 96.37 119 THR B CA 1
ATOM 1865 C C . THR B 1 119 ? -5.93 8.005 -9.219 1 96.37 119 THR B C 1
ATOM 1867 O O . THR B 1 119 ? -4.721 8.171 -9.045 1 96.37 119 THR B O 1
ATOM 1870 N N . VAL B 1 120 ? -6.874 8.744 -8.646 1 96.5 120 VAL B N 1
ATOM 1871 C CA . VAL B 1 120 ? -6.567 9.705 -7.592 1 96.5 120 VAL B CA 1
ATOM 1872 C C . VAL B 1 120 ? -7.291 9.311 -6.306 1 96.5 120 VAL B C 1
ATOM 1874 O O . VAL B 1 120 ? -8.519 9.21 -6.284 1 96.5 120 VAL B O 1
ATOM 1877 N N . THR B 1 121 ? -6.54 9.003 -5.296 1 96.74 121 THR B N 1
ATOM 1878 C CA . THR B 1 121 ? -7.093 8.813 -3.959 1 96.74 121 THR B CA 1
ATOM 1879 C C . THR B 1 121 ? -7.266 10.154 -3.251 1 96.74 121 THR B C 1
ATOM 1881 O O . THR B 1 121 ? -6.315 10.93 -3.14 1 96.74 121 THR B O 1
ATOM 1884 N N . ALA B 1 122 ? -8.444 10.411 -2.828 1 97.16 122 ALA B N 1
ATOM 1885 C CA . ALA B 1 122 ? -8.713 11.623 -2.058 1 97.16 122 ALA B CA 1
ATOM 1886 C C . ALA B 1 122 ? -8.946 11.297 -0.586 1 97.16 122 ALA B C 1
ATOM 1888 O O . ALA B 1 122 ? -9.807 10.478 -0.254 1 97.16 122 ALA B O 1
ATOM 1889 N N . LEU B 1 123 ? -8.133 11.877 0.253 1 97.17 123 LEU B N 1
ATOM 1890 C CA . LEU B 1 123 ? -8.267 11.722 1.697 1 97.17 123 LEU B CA 1
ATOM 1891 C C . LEU B 1 123 ? -8.726 13.024 2.344 1 97.17 123 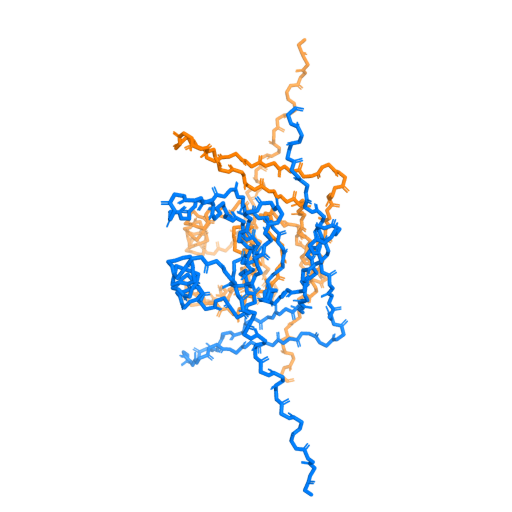LEU B C 1
ATOM 1893 O O . LEU B 1 123 ? -8.055 14.052 2.225 1 97.17 123 LEU B O 1
ATOM 1897 N N . ARG B 1 124 ? -9.86 12.98 2.947 1 95.58 124 ARG B N 1
ATOM 1898 C CA . ARG B 1 124 ? -10.304 14.114 3.751 1 95.58 124 ARG B CA 1
ATOM 1899 C C . ARG B 1 124 ? -9.793 14.003 5.184 1 95.58 124 ARG B C 1
ATOM 1901 O O . ARG B 1 124 ? -10.194 13.102 5.923 1 95.58 124 ARG B O 1
ATOM 1908 N N . LEU B 1 125 ? -8.899 14.858 5.525 1 93.09 125 LEU B N 1
ATOM 1909 C CA . LEU B 1 125 ? -8.216 14.834 6.814 1 93.09 125 LEU B CA 1
ATOM 1910 C C . LEU B 1 125 ? -8.871 15.803 7.794 1 93.09 125 LEU B C 1
ATOM 1912 O O . LEU B 1 125 ? -9.142 16.955 7.447 1 93.09 125 LEU B O 1
ATOM 1916 N N . ARG B 1 126 ? -9.324 15.256 8.874 1 81.3 126 ARG B N 1
ATOM 1917 C CA . ARG B 1 126 ? -9.943 16.099 9.891 1 81.3 126 ARG B CA 1
ATOM 1918 C C . ARG B 1 126 ? -9.311 15.861 11.258 1 81.3 126 ARG B C 1
ATOM 1920 O O . ARG B 1 126 ? -8.823 14.764 11.54 1 81.3 126 ARG B O 1
ATOM 1927 N N . GLU B 1 127 ? -9.155 16.971 11.937 1 73.2 127 GLU B N 1
ATOM 1928 C CA . GLU B 1 127 ? -8.726 16.828 13.326 1 73.2 127 GLU B CA 1
ATOM 1929 C C . GLU B 1 127 ? -9.798 16.139 14.166 1 73.2 127 GLU B C 1
ATOM 1931 O O . GLU B 1 127 ? -10.992 16.278 13.893 1 73.2 127 GLU B O 1
ATOM 1936 N N . ALA B 1 128 ? -9.203 15.097 14.931 1 58.41 128 ALA B N 1
ATOM 1937 C CA . ALA B 1 128 ? -10.154 14.487 15.857 1 58.41 128 ALA B CA 1
ATOM 1938 C C . ALA B 1 128 ? -10.779 15.537 16.772 1 58.41 128 ALA B C 1
ATOM 1940 O O . ALA B 1 128 ? -10.1 16.466 17.215 1 58.41 128 ALA B O 1
ATOM 1941 N N . ARG B 1 129 ? -11.941 15.996 16.464 1 47.94 129 ARG B N 1
ATOM 1942 C CA . ARG B 1 129 ? -12.598 16.945 17.357 1 47.94 129 ARG B CA 1
ATOM 1943 C C . ARG B 1 129 ? -12.698 16.387 18.772 1 47.94 129 ARG B C 1
ATOM 1945 O O . ARG B 1 129 ? -13.15 15.256 18.968 1 47.94 129 ARG B O 1
ATOM 1952 N N . PRO B 1 130 ? -11.904 16.999 19.742 1 42.27 130 PRO B N 1
ATOM 1953 C CA . PRO B 1 130 ? -12.14 16.595 21.13 1 42.27 130 PRO B CA 1
ATOM 1954 C C . PRO B 1 130 ? -13.625 16.49 21.469 1 42.27 130 PRO B C 1
ATOM 1956 O O . PRO B 1 130 ? -14.455 17.15 20.837 1 42.27 130 PRO B O 1
#

Secondary structure (DSSP, 8-state):
----------------S-HHHHHHHHHHHHHHT-SS-EEETTTTEEEEEETTTTEEEEEE--TTS--EEEEEEE--TT----EEETTTTEEEEEE--EEEE--TTS---EEEEPTT--EEEEEE------/----------------S-HHHHHHHHHHHHHHT-S-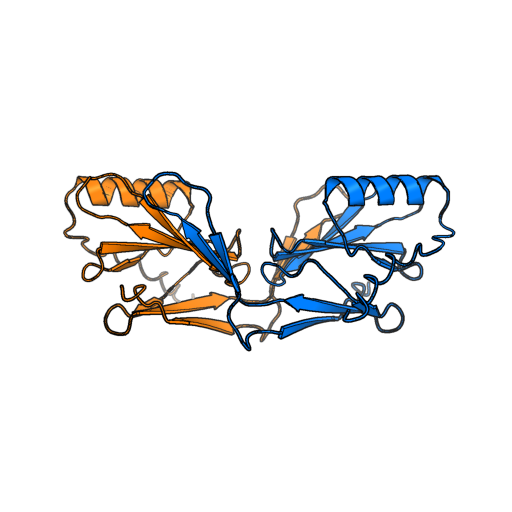-EEETTTTEEEEEETTTTEEEEEE--TTSS-EEEEEEE--TT----EEETTTTEEEEEE--EEEE--TTS---EEEEPTT--EEEEEE------

Radius of gyration: 21.64 Å; Cα contacts (8 Å, |Δi|>4): 492; chains: 2; bounding box: 44×64×57 Å

Organism: NCBI:txid1287738